Protein AF-A0A382XS34-F1 (afdb_monomer_lite)

Radius of gyration: 24.82 Å; chains: 1; bounding box: 49×57×74 Å

pLDDT: mean 74.11, std 20.52, range [31.42, 97.06]

Secondary structure (DSSP, 8-state):
-TTHHHHHHHHHHHHHHHHHHHHHHHHHHHHHHTTT---HHHHHHHHHHHSTTSPPPPHHHHHHHHHT-HHHHHHHHTT-----HHHHHHHHHHHHHHHHHHHHHHHHHHHHHHHHHHHHHHHHHHHHHHHHHHTSTTT-SHHHHHHHHTT-TTS--SS----TT-S-B-TT-SS-BHHHHHHHHHHHHHIIIII-HHHHHHHHTSSSHHHHHHHHHHHHHHHTTHIIIIIHHHHHHHHHHHHHSTT----GGGHHHHHIIIIIGGG-

Sequence (268 aa):
EFTSDAKERQQQEAAKKAVMEVWPKVETFLKATSAKGVTQENYEEAWEALSPGRGPPSFEEAQKEISKHPEVIEWKSLRKVEVDQNLYIWGIVIMALVTGVYTVVGGLRAVIITDVIQSVLILLGMLIVAWCTFNHDLIASWETMVKYDQNHADVQGLVEGKNLLHLYKPSSDPDFPWTGVLSGLLVLHFYYWGANQFVVQRALAARSLGDARTGIITAGFFKLLIPFVSIGTGIAAYYLFQQLMPGVKLDADTAFPMLMREVVAPLL

InterPro domains:
  IPR001734 Sodium/solute symporter [PF00474] (88-267)
  IPR001734 Sodium/solute symporter [PS50283] (88-268)
  IPR038377 Sodium/glucose symporter superfamily [G3DSA:1.20.1730.10] (72-268)

Foldseek 3Di:
DVVVVVVVVVVVVVLLVVCQVCVVVCVLVCVQCVPPHDDPVSNQVSVCVVDPPDGDDDPVVVVVVVVVCCVVVVVVVVVPPPPPVVVVVVVVVVVCVVVVVQCVVVPPVSVVVVVVVVVVVVVVVLQLLLVLLCCPPLNVHLVSLVCQLVVPPVDPQPDHHPVLVDPADDCPDPPGHPVCVVVVVVVVCCCVCPVPPVNVVVLVPDPDVVRSVVVVVVVVVVVVCCCCRPVSSLSSLVSVVCRSNPPDDDDSVCSVVCSCVPRVVVVD

Structure (mmCIF, N/CA/C/O backbone):
data_AF-A0A382XS34-F1
#
_entry.id   AF-A0A382XS34-F1
#
loop_
_atom_site.group_PDB
_atom_site.id
_atom_site.type_symbol
_atom_site.label_atom_id
_atom_site.label_alt_id
_atom_site.label_comp_id
_atom_site.label_asym_id
_atom_site.label_entity_id
_atom_site.label_seq_id
_atom_site.pdbx_PDB_ins_code
_atom_site.Cartn_x
_atom_site.Cartn_y
_atom_site.Cartn_z
_atom_site.occupancy
_atom_site.B_iso_or_equiv
_atom_site.auth_seq_id
_atom_site.auth_comp_id
_atom_site.auth_asym_id
_atom_site.auth_atom_id
_atom_site.pdbx_PDB_model_num
ATOM 1 N N . GLU A 1 1 ? 14.811 -36.240 -4.007 1.00 38.44 1 GLU A N 1
ATOM 2 C CA . GLU A 1 1 ? 14.006 -35.107 -4.515 1.00 38.44 1 GLU A CA 1
ATOM 3 C C . GLU A 1 1 ? 14.737 -33.763 -4.555 1.00 38.44 1 GLU A C 1
ATOM 5 O O . GLU A 1 1 ? 14.495 -33.019 -5.485 1.00 38.44 1 GLU A O 1
ATOM 10 N N . PHE A 1 2 ? 15.714 -33.473 -3.687 1.00 31.42 2 PHE A N 1
ATOM 11 C CA . PHE A 1 2 ? 16.434 -32.178 -3.678 1.00 31.42 2 PHE A CA 1
ATOM 12 C C . PHE A 1 2 ? 17.349 -31.850 -4.887 1.00 31.42 2 PHE A C 1
ATOM 14 O O . PHE A 1 2 ? 17.864 -30.740 -4.980 1.00 31.42 2 PHE A O 1
ATOM 21 N N . THR A 1 3 ? 17.588 -32.785 -5.812 1.00 31.66 3 THR A N 1
ATOM 22 C CA . THR A 1 3 ? 18.471 -32.582 -6.982 1.00 31.66 3 THR A CA 1
ATOM 23 C C . THR A 1 3 ? 17.723 -32.237 -8.276 1.00 31.66 3 THR A C 1
ATOM 25 O O . THR A 1 3 ? 18.366 -31.798 -9.230 1.00 31.66 3 THR A O 1
ATOM 28 N N . SER A 1 4 ? 16.391 -32.393 -8.306 1.00 38.31 4 SER A N 1
ATOM 29 C CA . SER A 1 4 ? 15.531 -31.978 -9.429 1.00 38.31 4 SER A CA 1
ATOM 30 C C . SER A 1 4 ? 15.470 -30.453 -9.519 1.00 38.31 4 SER A C 1
ATOM 32 O O . SER A 1 4 ? 15.852 -29.884 -10.538 1.00 38.31 4 SER A O 1
ATOM 34 N N . ASP A 1 5 ? 15.172 -29.796 -8.393 1.00 43.94 5 ASP A N 1
ATOM 35 C CA . ASP A 1 5 ? 14.980 -28.342 -8.301 1.00 43.94 5 ASP A CA 1
ATOM 36 C C . ASP A 1 5 ? 16.209 -27.509 -8.678 1.00 43.94 5 ASP A C 1
ATOM 38 O O . ASP A 1 5 ? 16.081 -26.359 -9.085 1.00 43.94 5 ASP A O 1
ATOM 42 N N . ALA A 1 6 ? 17.428 -28.021 -8.492 1.00 39.09 6 ALA A N 1
ATOM 43 C CA . ALA A 1 6 ? 18.643 -27.272 -8.829 1.00 39.09 6 ALA A CA 1
ATOM 44 C C . ALA A 1 6 ? 18.903 -27.263 -10.343 1.00 39.09 6 ALA A C 1
ATOM 46 O O . ALA A 1 6 ? 19.281 -26.235 -10.904 1.00 39.09 6 ALA A O 1
ATOM 47 N N . LYS A 1 7 ? 18.651 -28.396 -11.013 1.00 37.31 7 LYS A N 1
ATOM 48 C CA . LYS A 1 7 ? 18.701 -28.487 -12.477 1.00 37.31 7 LYS A CA 1
ATOM 49 C C . LYS A 1 7 ? 17.563 -27.704 -13.113 1.00 37.31 7 LYS A C 1
ATOM 51 O O . LYS A 1 7 ? 17.808 -26.997 -14.080 1.00 37.31 7 LYS A O 1
ATOM 56 N N . GLU A 1 8 ? 16.366 -27.775 -12.537 1.00 36.97 8 GLU A N 1
ATOM 57 C CA . GLU A 1 8 ? 15.203 -27.010 -12.992 1.00 36.97 8 GLU A CA 1
ATOM 58 C C . GLU A 1 8 ? 15.433 -25.503 -12.865 1.00 36.97 8 GLU A C 1
ATOM 60 O O . GLU A 1 8 ? 15.198 -24.777 -13.823 1.00 36.97 8 GLU A O 1
ATOM 65 N N . ARG A 1 9 ? 16.008 -25.032 -11.750 1.00 42.50 9 ARG A N 1
ATOM 66 C CA . ARG A 1 9 ? 16.391 -23.620 -11.569 1.00 42.50 9 ARG A CA 1
ATOM 67 C C . ARG A 1 9 ? 17.459 -23.162 -12.558 1.00 42.50 9 ARG A C 1
ATOM 69 O O . ARG A 1 9 ? 17.316 -22.101 -13.154 1.00 42.50 9 ARG A O 1
ATOM 76 N N . GLN A 1 10 ? 18.485 -23.976 -12.801 1.00 38.72 10 GLN A N 1
ATOM 77 C CA . GLN A 1 10 ? 19.530 -23.650 -13.777 1.00 38.72 10 GLN A CA 1
ATOM 78 C C . GLN A 1 10 ? 18.987 -23.636 -15.217 1.00 38.72 10 GLN A C 1
ATOM 80 O O . GLN A 1 10 ? 19.407 -22.829 -16.046 1.00 38.72 10 GLN A O 1
ATOM 85 N N . GLN A 1 11 ? 18.019 -24.504 -15.509 1.00 35.06 11 GLN A N 1
ATOM 86 C CA . GLN A 1 11 ? 17.331 -24.576 -16.794 1.00 35.06 11 GLN A CA 1
ATOM 87 C C . GLN A 1 11 ? 16.339 -23.415 -16.966 1.00 35.06 11 GLN A C 1
ATOM 89 O O . GLN A 1 11 ? 16.245 -22.862 -18.058 1.00 35.06 11 GLN A O 1
ATOM 94 N N . GLN A 1 12 ? 15.686 -22.971 -15.888 1.00 36.72 12 GLN A N 1
ATOM 95 C CA . GLN A 1 12 ? 14.842 -21.775 -15.848 1.00 36.72 12 GLN A CA 1
ATOM 96 C C . GLN A 1 12 ? 15.655 -20.484 -15.985 1.00 36.72 12 GLN A C 1
ATOM 98 O O . GLN A 1 12 ? 15.238 -19.594 -16.717 1.00 36.72 12 GLN A O 1
ATOM 103 N N . GLU A 1 13 ? 16.830 -20.371 -15.363 1.00 40.12 13 GLU A N 1
ATOM 104 C CA . GLU A 1 13 ? 17.727 -19.221 -15.544 1.00 40.12 13 GLU A CA 1
ATOM 105 C C . GLU A 1 13 ? 18.312 -19.165 -16.958 1.00 40.12 13 GLU A C 1
ATOM 107 O O . GLU A 1 13 ? 18.360 -18.094 -17.567 1.00 40.12 13 GLU A O 1
ATOM 112 N N . ALA A 1 14 ? 18.702 -20.315 -17.517 1.00 38.19 14 ALA A N 1
ATOM 113 C CA . ALA A 1 14 ? 19.158 -20.410 -18.900 1.00 38.19 14 ALA A CA 1
ATOM 114 C C . ALA A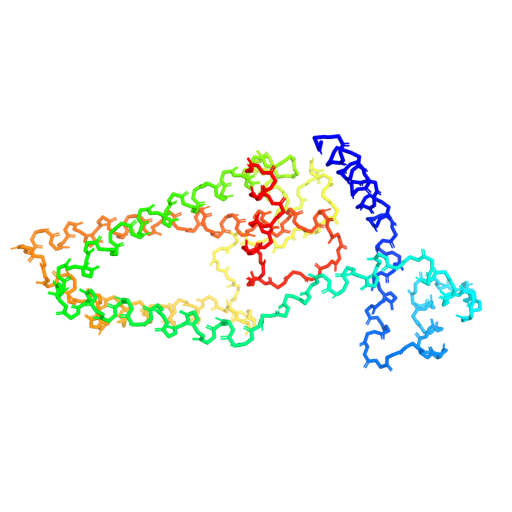 1 14 ? 18.035 -20.061 -19.890 1.00 38.19 14 ALA A C 1
ATOM 116 O O . ALA A 1 14 ? 18.269 -19.306 -20.834 1.00 38.19 14 ALA A O 1
ATOM 117 N N . ALA A 1 15 ? 16.811 -20.536 -19.640 1.00 36.94 15 ALA A N 1
ATOM 118 C CA . ALA A 1 15 ? 15.631 -20.186 -20.423 1.00 36.94 15 ALA A CA 1
ATOM 119 C C . ALA A 1 15 ? 15.285 -18.698 -20.286 1.00 36.94 15 ALA A C 1
ATOM 121 O O . ALA A 1 15 ? 15.056 -18.038 -21.289 1.00 36.94 15 ALA A O 1
ATOM 122 N N . LYS A 1 16 ? 15.334 -18.124 -19.079 1.00 39.03 16 LYS A N 1
ATOM 123 C CA . LYS A 1 16 ? 15.101 -16.692 -18.831 1.00 39.03 16 LYS A CA 1
ATOM 124 C C . LYS A 1 16 ? 16.127 -15.827 -19.562 1.00 39.03 16 LYS A C 1
ATOM 126 O O . LYS A 1 16 ? 15.754 -14.826 -20.164 1.00 39.03 16 LYS A O 1
ATOM 131 N N . LYS A 1 17 ? 17.399 -16.236 -19.580 1.00 42.69 17 LYS A N 1
ATOM 132 C CA . LYS A 1 17 ? 18.478 -15.549 -20.305 1.00 42.69 17 LYS A CA 1
ATOM 133 C C . LYS A 1 17 ? 18.318 -15.651 -21.826 1.00 42.69 17 LYS A C 1
ATOM 135 O O . LYS A 1 17 ? 18.454 -14.640 -22.507 1.00 42.69 17 LYS A O 1
ATOM 140 N N . ALA A 1 18 ? 17.971 -16.831 -22.343 1.00 39.06 18 ALA A N 1
ATOM 141 C CA . ALA A 1 18 ? 17.689 -17.040 -23.764 1.00 39.06 18 ALA A CA 1
ATOM 142 C C . ALA A 1 18 ? 16.445 -16.260 -24.218 1.00 39.06 18 ALA A C 1
ATOM 144 O O . ALA A 1 18 ? 16.462 -15.602 -25.257 1.00 39.06 18 ALA A O 1
ATOM 145 N N . VAL A 1 19 ? 15.392 -16.254 -23.396 1.00 38.41 19 VAL A N 1
ATOM 146 C CA . VAL A 1 19 ? 14.190 -15.451 -23.618 1.00 38.41 19 VAL A CA 1
ATOM 147 C C . VAL A 1 19 ? 14.550 -13.972 -23.605 1.00 38.41 19 VAL A C 1
ATOM 149 O O . VAL A 1 19 ? 14.192 -13.300 -24.553 1.00 38.41 19 VAL A O 1
ATOM 152 N N . MET A 1 20 ? 15.320 -13.455 -22.644 1.00 40.50 20 MET A N 1
ATOM 153 C CA . MET A 1 20 ? 15.733 -12.040 -22.624 1.00 40.50 20 MET A CA 1
ATOM 154 C C . MET A 1 20 ? 16.562 -11.607 -23.844 1.00 40.50 20 MET A C 1
ATOM 156 O O . MET A 1 20 ? 16.469 -10.457 -24.266 1.00 40.50 20 MET A O 1
ATOM 160 N N . GLU A 1 21 ? 17.345 -12.508 -24.437 1.00 46.56 21 GLU A N 1
ATOM 161 C CA . GLU A 1 21 ? 18.129 -12.225 -25.647 1.00 46.56 21 GLU A CA 1
ATOM 162 C C . GLU A 1 21 ? 17.262 -12.203 -26.923 1.00 46.56 21 GLU A C 1
ATOM 164 O O . GLU A 1 21 ? 17.521 -11.452 -27.870 1.00 46.56 21 GLU A O 1
ATOM 169 N N . VAL A 1 22 ? 16.205 -13.016 -26.942 1.00 43.88 22 VAL A N 1
ATOM 170 C CA . VAL A 1 22 ? 15.277 -13.169 -28.071 1.00 43.88 22 VAL A CA 1
ATOM 171 C C . VAL A 1 22 ? 14.073 -12.219 -27.957 1.00 43.88 22 VAL A C 1
ATOM 173 O O . VAL A 1 22 ? 13.519 -11.789 -28.969 1.00 43.88 22 VAL A O 1
ATOM 176 N N . TRP A 1 23 ? 13.701 -11.821 -26.740 1.00 44.06 23 TRP A N 1
ATOM 177 C CA . TRP A 1 23 ? 12.493 -11.064 -26.410 1.00 44.06 23 TRP A CA 1
ATOM 178 C C . TRP A 1 23 ? 12.398 -9.719 -27.138 1.00 44.06 23 TRP A C 1
ATOM 180 O O . TRP A 1 23 ? 11.367 -9.489 -27.761 1.00 44.06 23 TRP A O 1
ATOM 190 N N . PRO A 1 24 ? 13.445 -8.873 -27.223 1.00 48.38 24 PRO A N 1
ATOM 191 C CA . PRO A 1 24 ? 13.366 -7.617 -27.976 1.00 48.38 24 PRO A CA 1
ATOM 192 C C . PRO A 1 24 ? 13.117 -7.821 -29.479 1.00 48.38 24 PRO A C 1
ATOM 194 O O . PRO A 1 24 ? 12.517 -6.971 -30.133 1.00 48.38 24 PRO A O 1
ATOM 197 N N . LYS A 1 25 ? 13.563 -8.957 -30.034 1.00 51.22 25 LYS A N 1
ATOM 198 C CA . LYS A 1 25 ? 13.402 -9.303 -31.456 1.00 51.22 25 LYS A CA 1
ATOM 199 C C . LYS A 1 25 ? 12.006 -9.854 -31.753 1.00 51.22 25 LYS A C 1
ATOM 201 O O . LYS A 1 25 ? 11.485 -9.658 -32.846 1.00 51.22 25 LYS A O 1
ATOM 206 N N . VAL A 1 26 ? 11.402 -10.533 -30.780 1.00 49.44 26 VAL A N 1
ATOM 207 C CA . VAL A 1 26 ? 10.128 -11.248 -30.933 1.00 49.44 26 VAL A CA 1
ATOM 208 C C . VAL A 1 26 ? 8.944 -10.456 -30.369 1.00 49.44 26 VAL A C 1
ATOM 210 O O . VAL A 1 26 ? 7.822 -10.621 -30.832 1.00 49.44 26 VAL A O 1
ATOM 213 N N . GLU A 1 27 ? 9.150 -9.544 -29.421 1.00 47.31 27 GLU A N 1
ATOM 214 C CA . GLU A 1 27 ? 8.068 -8.821 -28.750 1.00 47.31 27 GLU A CA 1
ATOM 215 C C . GLU A 1 27 ? 7.323 -7.859 -29.684 1.00 47.31 27 GLU A C 1
ATOM 217 O O . GLU A 1 27 ? 6.093 -7.844 -29.694 1.00 47.31 27 GLU A O 1
ATOM 222 N N . THR A 1 28 ? 8.034 -7.071 -30.489 1.00 45.44 28 THR A N 1
ATOM 223 C CA . THR A 1 28 ? 7.418 -6.146 -31.456 1.00 45.44 28 THR A CA 1
ATOM 224 C C . THR A 1 28 ? 6.646 -6.914 -32.532 1.00 45.44 28 THR A C 1
ATOM 226 O O . THR A 1 28 ? 5.525 -6.548 -32.882 1.00 45.44 28 THR A O 1
ATOM 229 N N . PHE A 1 29 ? 7.200 -8.051 -32.960 1.00 45.53 29 PHE A N 1
ATOM 230 C CA . PHE A 1 29 ? 6.567 -9.008 -33.861 1.00 45.53 29 PHE A CA 1
ATOM 231 C C . PHE A 1 29 ? 5.295 -9.633 -33.248 1.00 45.53 29 PHE A C 1
ATOM 233 O O . PHE A 1 29 ? 4.239 -9.680 -33.879 1.00 45.53 29 PHE A O 1
ATOM 240 N N . LEU A 1 30 ? 5.334 -10.038 -31.975 1.00 47.25 30 LEU A N 1
ATOM 241 C CA . LEU A 1 30 ? 4.175 -10.559 -31.239 1.00 47.25 30 LEU A CA 1
ATOM 242 C C . LEU A 1 30 ? 3.113 -9.490 -30.942 1.00 47.25 30 LEU A C 1
ATOM 244 O O . LEU A 1 30 ? 1.922 -9.799 -30.934 1.00 47.25 30 LEU A O 1
ATOM 248 N N . LYS A 1 31 ? 3.512 -8.236 -30.697 1.00 44.81 31 LYS A N 1
ATOM 249 C CA . LYS A 1 31 ? 2.594 -7.103 -30.494 1.00 44.81 31 LYS A CA 1
ATOM 250 C C . LYS A 1 31 ? 1.840 -6.774 -31.787 1.00 44.81 31 LYS A C 1
ATOM 252 O O . LYS A 1 31 ? 0.618 -6.634 -31.722 1.00 44.81 31 LYS A O 1
ATOM 257 N N . ALA A 1 32 ? 2.524 -6.757 -32.935 1.00 42.53 32 ALA A N 1
ATOM 258 C CA . ALA A 1 32 ? 1.912 -6.556 -34.254 1.00 42.53 32 ALA A CA 1
ATOM 259 C C . ALA A 1 32 ? 0.948 -7.698 -34.639 1.00 42.53 32 ALA A C 1
ATOM 261 O O . ALA A 1 32 ? -0.155 -7.459 -35.124 1.00 42.53 32 ALA A O 1
ATOM 262 N N . THR A 1 33 ? 1.306 -8.946 -34.327 1.00 44.06 33 THR A N 1
ATOM 263 C CA . THR A 1 33 ? 0.486 -10.138 -34.628 1.00 44.06 33 THR A CA 1
ATOM 264 C C . THR A 1 33 ? -0.673 -10.384 -33.642 1.00 44.06 33 THR A C 1
ATOM 266 O O . THR A 1 33 ? -1.552 -11.207 -33.913 1.00 44.06 33 THR A O 1
ATOM 269 N N . SER A 1 34 ? -0.730 -9.675 -32.504 1.00 42.16 34 SER A N 1
ATOM 270 C CA . SER A 1 34 ? -1.701 -9.944 -31.425 1.00 42.16 34 SER A CA 1
ATOM 271 C C . SER A 1 34 ? -3.148 -9.522 -31.710 1.00 42.16 34 SER A C 1
ATOM 273 O O . SER A 1 34 ? -4.044 -9.960 -30.989 1.00 42.16 34 SER A O 1
ATOM 275 N N . ALA A 1 35 ? -3.399 -8.717 -32.748 1.00 41.12 35 ALA A N 1
ATOM 276 C CA . ALA A 1 35 ? -4.724 -8.146 -32.989 1.00 41.12 35 ALA A CA 1
ATOM 277 C C . ALA A 1 35 ? -5.664 -9.035 -33.831 1.00 41.12 35 ALA A C 1
ATOM 279 O O . ALA A 1 35 ? -6.878 -8.923 -33.668 1.00 41.12 35 ALA A O 1
ATOM 280 N N . LYS A 1 36 ? -5.153 -9.899 -34.729 1.00 35.88 36 LYS A N 1
ATOM 281 C CA . LYS A 1 36 ? -5.993 -10.665 -35.688 1.00 35.88 36 LYS A CA 1
ATOM 282 C C . LYS A 1 36 ? -5.480 -12.064 -36.087 1.00 35.88 36 LYS A C 1
ATOM 284 O O . LYS A 1 36 ? -6.058 -12.684 -36.974 1.00 35.88 36 LYS A O 1
ATOM 289 N N . GLY A 1 37 ? -4.449 -12.590 -35.424 1.00 45.09 37 GLY A N 1
ATOM 290 C CA . GLY A 1 37 ? -3.783 -13.829 -35.846 1.00 45.09 37 GLY A CA 1
ATOM 291 C C . GLY A 1 37 ? -2.718 -13.579 -36.919 1.00 45.09 37 GLY A C 1
ATOM 292 O O . GLY A 1 37 ? -2.659 -12.502 -37.517 1.00 45.09 37 GLY A O 1
ATOM 293 N N . VAL A 1 38 ? -1.829 -14.557 -37.114 1.00 46.91 38 VAL A N 1
ATOM 294 C CA . VAL A 1 38 ? -0.674 -14.413 -38.010 1.00 46.91 38 VAL A CA 1
ATOM 295 C C . VAL A 1 38 ? -1.115 -14.699 -39.450 1.00 46.91 38 VAL A C 1
ATOM 297 O O . VAL A 1 38 ? -1.340 -15.849 -39.818 1.00 46.91 38 VAL A O 1
ATOM 300 N N . THR A 1 39 ? -1.267 -13.647 -40.251 1.00 54.41 39 THR A N 1
ATOM 301 C CA . THR A 1 39 ? -1.446 -13.715 -41.709 1.00 54.41 39 THR A CA 1
ATOM 302 C C . THR A 1 39 ? -0.147 -13.286 -42.393 1.00 54.41 39 THR A C 1
ATOM 304 O O . THR A 1 39 ? 0.654 -12.567 -41.795 1.00 54.41 39 THR A O 1
ATOM 307 N N . GLN A 1 40 ? 0.075 -13.720 -43.636 1.00 53.06 40 GLN A N 1
ATOM 308 C CA . GLN A 1 40 ? 1.289 -13.391 -44.395 1.00 53.06 40 GLN A CA 1
ATOM 309 C C . GLN A 1 40 ? 1.494 -11.870 -44.549 1.00 53.06 40 GLN A C 1
ATOM 311 O O . GLN A 1 40 ? 2.604 -11.376 -44.409 1.00 53.06 40 GLN A O 1
ATOM 316 N N . GLU A 1 41 ? 0.411 -11.121 -44.739 1.00 52.53 41 GLU A N 1
ATOM 317 C CA . GLU A 1 41 ? 0.439 -9.664 -44.916 1.00 52.53 41 GLU A CA 1
ATOM 318 C C . GLU A 1 41 ? 0.867 -8.928 -43.628 1.00 52.53 41 GLU A C 1
ATOM 320 O O . GLU A 1 41 ? 1.776 -8.102 -43.649 1.00 52.53 41 GLU A O 1
ATOM 325 N N . ASN A 1 42 ? 0.315 -9.323 -42.471 1.00 52.28 42 ASN A N 1
ATOM 326 C CA . ASN A 1 42 ? 0.708 -8.775 -41.163 1.00 52.28 42 ASN A CA 1
ATOM 327 C C . ASN A 1 42 ? 2.160 -9.136 -40.786 1.00 52.28 42 ASN A C 1
ATOM 329 O O . ASN A 1 42 ? 2.794 -8.444 -39.990 1.00 52.28 42 ASN A O 1
ATOM 333 N N . TYR A 1 43 ? 2.664 -10.260 -41.302 1.00 51.38 43 TYR A N 1
ATOM 334 C CA . TYR A 1 43 ? 4.030 -10.730 -41.085 1.00 51.38 43 TYR A CA 1
ATOM 335 C C . TYR A 1 43 ? 5.053 -9.875 -41.843 1.00 51.38 43 TYR A C 1
ATOM 337 O O . TYR A 1 43 ? 6.066 -9.476 -41.267 1.00 51.38 43 TYR A O 1
ATOM 345 N N . GLU A 1 44 ? 4.768 -9.568 -43.108 1.00 56.72 44 GLU A N 1
ATOM 346 C CA . GLU A 1 44 ? 5.637 -8.765 -43.971 1.00 56.72 44 GLU A CA 1
ATOM 347 C C . GLU A 1 44 ? 5.726 -7.308 -43.478 1.00 56.72 44 GLU A C 1
ATOM 349 O O . GLU A 1 44 ? 6.830 -6.780 -43.338 1.00 56.72 44 GLU A O 1
ATOM 354 N N . GLU A 1 45 ? 4.597 -6.703 -43.087 1.00 53.44 45 GLU A N 1
ATOM 355 C CA . GLU A 1 45 ? 4.545 -5.340 -42.531 1.00 53.44 45 GLU A CA 1
ATOM 356 C C . GLU A 1 45 ? 5.332 -5.219 -41.210 1.00 53.44 45 GLU A C 1
ATOM 358 O O . GLU A 1 45 ? 6.120 -4.290 -41.009 1.00 53.44 45 GLU A O 1
ATOM 363 N N . ALA A 1 46 ? 5.174 -6.197 -40.312 1.00 50.75 46 ALA A N 1
ATOM 364 C CA . ALA A 1 46 ? 5.907 -6.232 -39.049 1.00 50.75 46 ALA A CA 1
ATOM 365 C C . ALA A 1 46 ? 7.418 -6.434 -39.255 1.00 50.75 46 ALA A C 1
ATOM 367 O O . ALA A 1 46 ? 8.221 -5.889 -38.495 1.00 50.75 46 ALA A O 1
ATOM 368 N N . TRP A 1 47 ? 7.816 -7.207 -40.270 1.00 53.81 47 TRP A N 1
ATOM 369 C CA . TRP A 1 47 ? 9.222 -7.438 -40.597 1.00 53.81 47 TRP A CA 1
ATOM 370 C C . TRP A 1 47 ? 9.892 -6.194 -41.183 1.00 53.81 47 TRP A C 1
ATOM 372 O O . TRP A 1 47 ? 11.007 -5.850 -40.787 1.00 53.81 47 TRP A O 1
ATOM 382 N N . GLU A 1 48 ? 9.212 -5.488 -42.084 1.00 55.38 48 GLU A N 1
ATOM 383 C CA . GLU A 1 48 ? 9.726 -4.257 -42.685 1.00 55.38 48 GLU A CA 1
ATOM 384 C C . GLU A 1 48 ? 9.942 -3.156 -41.635 1.00 55.38 48 GLU A C 1
ATOM 386 O O . GLU A 1 48 ? 10.974 -2.481 -41.650 1.00 55.38 48 GLU A O 1
ATOM 391 N N . ALA A 1 49 ? 9.046 -3.054 -40.648 1.00 49.41 49 ALA A N 1
ATOM 392 C CA . ALA A 1 49 ? 9.216 -2.163 -39.500 1.00 49.41 49 ALA A CA 1
ATOM 393 C C . ALA A 1 49 ? 10.437 -2.520 -38.622 1.00 49.41 49 ALA A C 1
ATOM 395 O O . ALA A 1 49 ? 11.016 -1.644 -37.979 1.00 49.41 49 ALA A O 1
ATOM 396 N N . LEU A 1 50 ? 10.835 -3.796 -38.586 1.00 46.41 50 LEU A N 1
ATOM 397 C CA . LEU A 1 50 ? 11.944 -4.306 -37.771 1.00 46.41 50 LEU A CA 1
ATOM 398 C C . LEU A 1 50 ? 13.295 -4.298 -38.491 1.00 46.41 50 LEU A C 1
ATOM 400 O O . LEU A 1 50 ? 14.343 -4.260 -37.844 1.00 46.41 50 LEU A O 1
ATOM 404 N N . SER A 1 51 ? 13.308 -4.408 -39.816 1.00 47.75 51 SER A N 1
ATOM 405 C CA . SER A 1 51 ? 14.527 -4.525 -40.620 1.00 47.75 51 SER A CA 1
ATOM 406 C C . SER A 1 51 ? 14.344 -3.865 -41.989 1.00 47.75 51 SER A C 1
ATOM 408 O O . SER A 1 51 ? 14.247 -4.559 -43.007 1.00 47.75 51 SER A O 1
ATOM 410 N N . PRO A 1 52 ? 14.325 -2.520 -42.038 1.00 50.09 52 PRO A N 1
ATOM 411 C CA . PRO A 1 52 ? 14.108 -1.791 -43.278 1.00 50.09 52 PRO A CA 1
ATOM 412 C C . PRO A 1 52 ? 15.181 -2.148 -44.317 1.00 50.09 52 PRO A C 1
ATOM 414 O O . PRO A 1 52 ? 16.382 -2.080 -44.051 1.00 50.09 52 PRO A O 1
ATOM 417 N N . GLY A 1 53 ? 14.740 -2.557 -45.510 1.00 51.84 53 GLY A N 1
ATOM 418 C CA . GLY A 1 53 ? 15.613 -2.918 -46.633 1.00 51.84 53 GLY A CA 1
ATOM 419 C C . GLY A 1 53 ? 16.132 -4.363 -46.647 1.00 51.84 53 GLY A C 1
ATOM 420 O O . GLY A 1 53 ? 16.902 -4.711 -47.544 1.00 51.84 53 GLY A O 1
ATOM 421 N N . ARG A 1 54 ? 15.717 -5.225 -45.706 1.00 49.44 54 ARG A N 1
ATOM 422 C CA . ARG A 1 54 ? 16.023 -6.666 -45.717 1.00 49.44 54 ARG A CA 1
ATOM 423 C C . ARG A 1 54 ? 14.735 -7.458 -45.930 1.00 49.44 54 ARG A C 1
ATOM 425 O O . ARG A 1 54 ? 13.853 -7.417 -45.081 1.00 49.44 54 ARG A O 1
ATOM 432 N N . GLY A 1 55 ? 14.636 -8.183 -47.047 1.00 49.31 55 GLY A N 1
ATOM 433 C CA . GLY A 1 55 ? 13.447 -8.983 -47.358 1.00 49.31 55 GLY A CA 1
ATOM 434 C C . GLY A 1 55 ? 13.126 -10.001 -46.249 1.00 49.31 55 GLY A C 1
ATOM 435 O O . GLY A 1 55 ? 14.067 -10.565 -45.675 1.00 49.31 55 GLY A O 1
ATOM 436 N N . PRO A 1 56 ? 11.840 -10.214 -45.918 1.00 53.06 56 PRO A N 1
ATOM 437 C CA . PRO A 1 56 ? 11.442 -11.173 -44.896 1.00 53.06 56 PRO A CA 1
ATOM 438 C C . PRO A 1 56 ? 11.828 -12.608 -45.288 1.00 53.06 56 PRO A C 1
ATOM 440 O O . PRO A 1 56 ? 11.769 -12.953 -46.472 1.00 53.06 56 PRO A O 1
ATOM 443 N N . PRO A 1 57 ? 12.224 -13.465 -44.325 1.00 57.66 57 PRO A N 1
ATOM 444 C CA . PRO A 1 57 ? 12.268 -14.903 -44.555 1.00 57.66 57 PRO A CA 1
ATOM 445 C C . PRO A 1 57 ? 10.862 -15.429 -44.871 1.00 57.66 57 PRO A C 1
ATOM 447 O O . PRO A 1 57 ? 9.863 -14.740 -44.664 1.00 57.66 57 PRO A O 1
ATOM 450 N N . SER A 1 58 ? 10.762 -16.644 -45.411 1.00 56.41 58 SER A N 1
ATOM 451 C CA . SER A 1 58 ? 9.452 -17.170 -45.799 1.00 56.41 58 SER A CA 1
ATOM 452 C C . SER A 1 58 ? 8.540 -17.337 -44.576 1.00 56.41 58 SER A C 1
ATOM 454 O O . SER A 1 58 ? 8.979 -17.748 -43.498 1.00 56.41 58 SER A O 1
ATOM 456 N N . PHE A 1 59 ? 7.251 -17.031 -44.746 1.00 49.25 59 PHE A N 1
ATOM 457 C CA . PHE A 1 59 ? 6.243 -17.132 -43.684 1.00 49.25 59 PHE A CA 1
ATOM 458 C C . PHE A 1 59 ? 6.241 -18.512 -43.000 1.00 49.25 59 PHE A C 1
ATOM 460 O O . PHE A 1 59 ? 6.112 -18.630 -41.781 1.00 49.25 59 PHE A O 1
ATOM 467 N N . GLU A 1 60 ? 6.457 -19.559 -43.793 1.00 52.69 60 GLU A N 1
ATOM 468 C CA . GLU A 1 60 ? 6.486 -20.951 -43.355 1.00 52.69 60 GLU A CA 1
ATOM 469 C C . GLU A 1 60 ? 7.721 -21.271 -42.488 1.00 52.69 60 GLU A C 1
ATOM 471 O O . GLU A 1 60 ? 7.617 -21.976 -41.481 1.00 52.69 60 GLU A O 1
ATOM 476 N N . GLU A 1 61 ? 8.886 -20.697 -42.807 1.00 56.16 61 GLU A N 1
ATOM 477 C CA . GLU A 1 61 ? 10.101 -20.811 -41.988 1.00 56.16 61 GLU A CA 1
ATOM 478 C C . GLU A 1 61 ? 9.969 -20.052 -40.669 1.00 56.16 61 GLU A C 1
ATOM 480 O O . GLU A 1 61 ? 10.365 -20.569 -39.624 1.00 56.16 61 GLU A O 1
ATOM 485 N N . ALA A 1 62 ? 9.364 -18.863 -40.690 1.00 53.66 62 ALA A N 1
ATOM 486 C CA . ALA A 1 62 ? 9.109 -18.091 -39.480 1.00 53.66 62 ALA A CA 1
ATOM 487 C C . ALA A 1 62 ? 8.142 -18.818 -38.536 1.00 53.66 62 ALA A C 1
ATOM 489 O O . ALA A 1 62 ? 8.391 -18.900 -37.332 1.00 53.66 62 ALA A O 1
ATOM 490 N N . GLN A 1 63 ? 7.076 -19.416 -39.074 1.00 51.97 63 GLN A N 1
ATOM 491 C CA . GLN A 1 63 ? 6.133 -20.212 -38.290 1.00 51.97 63 GLN A CA 1
ATOM 492 C C . GLN A 1 63 ? 6.796 -21.468 -37.707 1.00 51.97 63 GLN A C 1
ATOM 494 O O . GLN A 1 63 ? 6.562 -21.819 -36.547 1.00 51.97 63 GLN A O 1
ATOM 499 N N . LYS A 1 64 ? 7.679 -22.112 -38.477 1.00 58.12 64 LYS A N 1
ATOM 500 C CA . LYS A 1 64 ? 8.481 -23.248 -38.018 1.00 58.12 64 LYS A CA 1
ATOM 501 C C . LYS A 1 64 ? 9.445 -22.850 -36.901 1.00 58.12 64 LYS A C 1
ATOM 503 O O . LYS A 1 64 ? 9.568 -23.595 -35.935 1.00 58.12 64 LYS A O 1
ATOM 508 N N . GLU A 1 65 ? 10.081 -21.688 -36.978 1.00 54.06 65 GLU A N 1
ATOM 509 C CA . GLU A 1 65 ? 10.987 -21.209 -35.928 1.00 54.06 65 GLU A CA 1
ATOM 510 C C . GLU A 1 65 ? 10.237 -20.854 -34.637 1.00 54.06 65 GLU A C 1
ATOM 512 O O . GLU A 1 65 ? 10.650 -21.259 -33.556 1.00 54.06 65 GLU A O 1
ATOM 517 N N . ILE A 1 66 ? 9.069 -20.212 -34.740 1.00 50.72 66 ILE A N 1
ATOM 518 C CA . ILE A 1 66 ? 8.192 -19.934 -33.588 1.00 50.72 66 ILE A CA 1
ATOM 519 C C . ILE A 1 66 ? 7.730 -21.240 -32.928 1.00 50.72 66 ILE A C 1
ATOM 521 O O . ILE A 1 66 ? 7.691 -21.334 -31.704 1.00 50.72 66 ILE A O 1
ATOM 525 N N . SER A 1 67 ? 7.431 -22.275 -33.720 1.00 54.41 67 SER A N 1
ATOM 526 C CA . SER A 1 67 ? 7.035 -23.589 -33.194 1.00 54.41 67 SER A CA 1
ATOM 527 C C . SER A 1 67 ? 8.155 -24.335 -32.456 1.00 54.41 67 SER A C 1
ATOM 529 O O . SER A 1 67 ? 7.861 -25.217 -31.653 1.00 54.41 67 SER A O 1
ATOM 531 N N . LYS A 1 68 ? 9.428 -23.977 -32.688 1.00 58.38 68 LYS A N 1
ATOM 532 C CA . LYS A 1 68 ? 10.577 -24.515 -31.939 1.00 58.38 68 LYS A CA 1
ATOM 533 C C . LYS A 1 68 ? 10.748 -23.878 -30.560 1.00 58.38 68 LYS A C 1
ATOM 535 O O . LYS A 1 68 ? 11.484 -24.436 -29.754 1.00 58.38 68 LYS A O 1
ATOM 540 N N . HIS A 1 69 ? 10.071 -22.757 -30.306 1.00 51.75 69 HIS A N 1
ATOM 541 C CA . HIS A 1 69 ? 10.118 -22.005 -29.052 1.00 51.75 69 HIS A CA 1
ATOM 542 C C . HIS A 1 69 ? 8.743 -21.982 -28.353 1.00 51.75 69 HIS A C 1
ATOM 544 O O . HIS A 1 69 ? 8.149 -20.909 -28.173 1.00 51.75 69 HIS A O 1
ATOM 550 N N . PRO A 1 70 ? 8.188 -23.154 -27.975 1.00 50.69 70 PRO A N 1
ATOM 551 C CA . PRO A 1 70 ? 6.887 -23.248 -27.312 1.00 50.69 70 PRO A CA 1
ATOM 552 C C . PRO A 1 70 ? 6.836 -22.474 -25.987 1.00 50.69 70 PRO A C 1
ATOM 554 O O . PRO A 1 70 ? 5.766 -21.997 -25.612 1.00 50.69 70 PRO A O 1
ATOM 557 N N . GLU A 1 71 ? 7.975 -22.251 -25.328 1.00 45.31 71 GLU A N 1
ATOM 558 C CA . GLU A 1 71 ? 8.112 -21.468 -24.099 1.00 45.31 71 GLU A CA 1
ATOM 559 C C . GLU A 1 71 ? 7.629 -20.017 -24.246 1.00 45.31 71 GLU A C 1
ATOM 561 O O . GLU A 1 71 ? 7.116 -19.437 -23.293 1.00 45.31 71 GLU A O 1
ATOM 566 N N . VAL A 1 72 ? 7.717 -19.426 -25.442 1.00 48.34 72 VAL A N 1
ATOM 567 C CA . VAL A 1 72 ? 7.236 -18.059 -25.713 1.00 48.34 72 VAL A CA 1
ATOM 568 C C . VAL A 1 72 ? 5.704 -18.020 -25.783 1.00 48.34 72 VAL A C 1
ATOM 570 O O . VAL A 1 72 ? 5.071 -17.036 -25.383 1.00 48.34 72 VAL A O 1
ATOM 573 N N . ILE A 1 73 ? 5.094 -19.109 -26.257 1.00 48.22 73 ILE A N 1
ATOM 574 C CA . ILE A 1 73 ? 3.640 -19.298 -26.309 1.00 48.22 73 ILE A CA 1
ATOM 575 C C . ILE A 1 73 ? 3.116 -19.633 -24.905 1.00 48.22 73 ILE A C 1
ATOM 577 O O . ILE A 1 73 ? 2.134 -19.031 -24.462 1.00 48.22 73 ILE A O 1
ATOM 581 N N . GLU A 1 74 ? 3.808 -20.510 -24.174 1.00 39.34 74 GLU A N 1
ATOM 582 C CA . GLU A 1 74 ? 3.505 -20.842 -22.777 1.00 39.34 74 GLU A CA 1
ATOM 583 C C . GLU A 1 74 ? 3.672 -19.645 -21.835 1.00 39.34 74 GLU A C 1
ATOM 585 O O . GLU A 1 74 ? 2.879 -19.455 -20.920 1.00 39.34 74 GLU A O 1
ATOM 590 N N . TRP A 1 75 ? 4.621 -18.741 -22.075 1.00 36.81 75 TRP A N 1
ATOM 591 C CA . TRP A 1 75 ? 4.745 -17.521 -21.269 1.00 36.81 75 TRP A CA 1
ATOM 592 C C . TRP A 1 75 ? 3.487 -16.635 -21.343 1.00 36.81 75 TRP A C 1
ATOM 594 O O . TRP A 1 75 ? 3.120 -15.931 -20.397 1.00 36.81 75 TRP A O 1
ATOM 604 N N . LYS A 1 76 ? 2.766 -16.688 -22.470 1.00 40.47 76 LYS A N 1
ATOM 605 C CA . LYS A 1 76 ? 1.475 -16.013 -22.648 1.00 40.47 76 LYS A CA 1
ATOM 606 C C . LYS A 1 76 ? 0.338 -16.739 -21.916 1.00 40.47 76 LYS A C 1
ATOM 608 O O . LYS A 1 76 ? -0.578 -16.060 -21.452 1.00 40.47 76 LYS A O 1
ATOM 613 N N . SER A 1 77 ? 0.394 -18.067 -21.778 1.00 35.97 77 SER A N 1
ATOM 614 C CA . SER A 1 77 ? -0.580 -18.840 -20.990 1.00 35.97 77 SER A CA 1
ATOM 615 C C . SER A 1 77 ? -0.316 -18.755 -19.483 1.00 35.97 77 SER A C 1
ATOM 617 O O . SER A 1 77 ? -1.270 -18.621 -18.726 1.00 35.97 77 SER A O 1
ATOM 619 N N . LEU A 1 78 ? 0.945 -18.678 -19.042 1.00 38.66 78 LEU A N 1
ATOM 620 C CA . LEU A 1 78 ? 1.335 -18.445 -17.641 1.00 38.66 78 LEU A CA 1
ATOM 621 C C . LEU A 1 78 ? 0.863 -17.085 -17.093 1.00 38.66 78 LEU A C 1
ATOM 623 O O . LEU A 1 78 ? 0.797 -16.899 -15.878 1.00 38.66 78 LEU A O 1
ATOM 627 N N . ARG A 1 79 ? 0.526 -16.132 -17.974 1.00 45.50 79 ARG A N 1
ATOM 628 C CA . ARG A 1 79 ? -0.080 -14.839 -17.610 1.00 45.50 79 ARG A CA 1
ATOM 629 C C . ARG A 1 79 ? -1.581 -14.905 -17.350 1.00 45.50 79 ARG A C 1
ATOM 631 O O . ARG A 1 79 ? -2.114 -14.003 -16.707 1.00 45.50 79 ARG A O 1
ATOM 638 N N . LYS A 1 80 ? -2.275 -15.935 -17.831 1.00 42.06 80 LYS A N 1
ATOM 639 C CA . LYS A 1 80 ? -3.675 -16.160 -17.484 1.00 42.06 80 LYS A CA 1
ATOM 640 C C . LYS A 1 80 ? -3.717 -17.050 -16.254 1.00 42.06 80 LYS A C 1
ATOM 642 O O . LYS A 1 80 ? -3.849 -18.263 -16.352 1.00 42.06 80 LYS A O 1
ATOM 647 N N . VAL A 1 81 ? -3.623 -16.431 -15.081 1.00 49.62 81 VAL A N 1
ATOM 648 C CA . VAL A 1 81 ? -4.150 -17.065 -13.872 1.00 49.62 81 VAL A CA 1
ATOM 649 C C . VAL A 1 81 ? -5.666 -17.101 -14.056 1.00 49.62 81 VAL A C 1
ATOM 651 O O . VAL A 1 81 ? -6.362 -16.133 -13.754 1.00 49.62 81 VAL A O 1
ATOM 654 N N . GLU A 1 82 ? -6.176 -18.171 -14.665 1.00 52.34 82 GLU A N 1
ATOM 655 C CA . GLU A 1 82 ? -7.613 -18.414 -14.733 1.00 52.34 82 GLU A CA 1
ATOM 656 C C . GLU A 1 82 ? -8.074 -18.724 -13.312 1.00 52.34 82 GLU A C 1
ATOM 658 O O . GLU A 1 82 ? -7.883 -19.819 -12.786 1.00 52.34 82 GLU A O 1
ATOM 663 N N . VAL A 1 83 ? -8.599 -17.699 -12.641 1.00 62.44 83 VAL A N 1
ATOM 664 C CA . VAL A 1 83 ? -9.209 -17.858 -11.327 1.00 62.44 83 VAL A CA 1
ATOM 665 C C . VAL A 1 83 ? -10.448 -18.719 -11.521 1.00 62.44 83 VAL A C 1
ATOM 667 O O . VAL A 1 83 ? -11.394 -18.299 -12.189 1.00 62.44 83 VAL A O 1
ATOM 670 N N . ASP A 1 84 ? -10.445 -19.915 -10.936 1.00 77.88 84 ASP A N 1
ATOM 671 C CA . ASP A 1 84 ? -11.637 -20.751 -10.875 1.00 77.88 84 ASP A CA 1
ATOM 672 C C . ASP A 1 84 ? -12.742 -19.954 -10.169 1.00 77.88 84 ASP A C 1
ATOM 674 O O . ASP A 1 84 ? -12.683 -19.669 -8.967 1.00 77.88 84 ASP A O 1
ATOM 678 N N . GLN A 1 85 ? -13.739 -19.543 -10.953 1.00 81.31 85 GLN A N 1
ATOM 679 C CA . GLN A 1 85 ? -14.821 -18.683 -10.490 1.00 81.31 85 GLN A CA 1
ATOM 680 C C . GLN A 1 85 ? -15.611 -19.339 -9.356 1.00 81.31 85 GLN A C 1
ATOM 682 O O . GLN A 1 85 ? -16.062 -18.642 -8.448 1.00 81.31 85 GLN A O 1
ATOM 687 N N . ASN A 1 86 ? -15.736 -20.669 -9.360 1.00 88.88 86 ASN A N 1
ATOM 688 C CA . ASN A 1 86 ? -16.441 -21.391 -8.310 1.00 88.88 86 ASN A CA 1
ATOM 689 C C . ASN A 1 86 ? -15.640 -21.348 -7.009 1.00 88.88 86 ASN A C 1
ATOM 691 O O . ASN A 1 86 ? -16.203 -21.011 -5.967 1.00 88.88 86 ASN A O 1
ATOM 695 N N . LEU A 1 87 ? -14.331 -21.623 -7.057 1.00 87.38 87 LEU A N 1
ATOM 696 C CA . LEU A 1 87 ? -13.463 -21.516 -5.876 1.00 87.38 87 LEU A CA 1
ATOM 697 C C . LEU A 1 87 ? -13.447 -20.089 -5.314 1.00 87.38 87 LEU A C 1
ATOM 699 O O . LEU A 1 87 ? -13.519 -19.907 -4.098 1.00 87.38 87 LEU A O 1
ATOM 703 N N . TYR A 1 88 ? -13.417 -19.078 -6.183 1.00 85.44 88 TYR A N 1
ATOM 704 C CA . TYR A 1 88 ? -13.455 -17.673 -5.781 1.00 85.44 88 TYR A CA 1
ATOM 705 C C . TYR A 1 88 ? -14.761 -17.302 -5.064 1.00 85.44 88 TYR A C 1
ATOM 707 O O . TYR A 1 88 ? -14.729 -16.715 -3.979 1.00 85.44 88 TYR A O 1
ATOM 715 N N . ILE A 1 89 ? -15.911 -17.693 -5.623 1.00 93.31 89 ILE A N 1
ATOM 716 C CA . ILE A 1 89 ? -17.228 -17.449 -5.016 1.00 93.31 89 ILE A CA 1
ATOM 717 C C . ILE A 1 89 ? -17.331 -18.150 -3.659 1.00 93.31 89 ILE A C 1
ATOM 719 O O . ILE A 1 89 ? -17.729 -17.522 -2.676 1.00 93.31 89 ILE A O 1
ATOM 723 N N . TRP A 1 90 ? -16.932 -19.423 -3.571 1.00 94.06 90 TRP A N 1
ATOM 724 C CA . TRP A 1 90 ? -16.934 -20.156 -2.303 1.00 94.06 90 TRP A CA 1
ATOM 725 C C . TRP A 1 90 ? -16.014 -19.512 -1.266 1.00 94.06 90 TRP A C 1
ATOM 727 O O . TRP A 1 90 ? -16.403 -19.397 -0.104 1.00 94.06 90 TRP A O 1
ATOM 737 N N . GLY A 1 91 ? -14.845 -19.019 -1.681 1.00 91.94 91 GLY A N 1
ATOM 738 C CA . GLY A 1 91 ? -13.940 -18.257 -0.823 1.00 91.94 91 GLY A CA 1
ATOM 739 C C . GLY A 1 91 ? -14.606 -17.015 -0.226 1.00 91.94 91 GLY A C 1
ATOM 740 O O . GLY A 1 91 ? -14.550 -16.817 0.988 1.00 91.94 91 GLY A O 1
ATOM 741 N N . ILE A 1 92 ? -15.305 -16.219 -1.044 1.00 93.75 92 ILE A N 1
ATOM 742 C CA . ILE A 1 92 ? -16.049 -15.037 -0.574 1.00 93.75 92 ILE A CA 1
ATOM 743 C C . ILE A 1 92 ? -17.143 -15.434 0.418 1.00 93.75 92 ILE A C 1
ATOM 745 O O . ILE A 1 92 ? -17.269 -14.806 1.468 1.00 93.75 92 ILE A O 1
ATOM 749 N N . VAL A 1 93 ? -17.926 -16.472 0.112 1.00 96.56 93 VAL A N 1
ATOM 750 C CA . VAL A 1 93 ? -19.030 -16.923 0.976 1.00 96.56 93 VAL A CA 1
ATOM 751 C C . VAL A 1 93 ? -18.510 -17.403 2.330 1.00 96.56 93 VAL A C 1
ATOM 753 O O . VAL A 1 93 ? -19.058 -17.024 3.364 1.00 96.56 93 VAL A O 1
ATOM 756 N N . ILE A 1 94 ? -17.432 -18.192 2.344 1.00 95.69 94 ILE A N 1
ATOM 757 C CA . ILE A 1 94 ? -16.811 -18.682 3.580 1.00 95.69 94 ILE A CA 1
ATOM 758 C C . ILE A 1 94 ? -16.272 -17.510 4.403 1.00 95.69 94 ILE A C 1
ATOM 760 O O . ILE A 1 94 ? -16.565 -17.422 5.595 1.00 95.69 94 ILE A O 1
ATOM 764 N N . MET A 1 95 ? -15.544 -16.581 3.777 1.00 93.56 95 MET A N 1
ATOM 765 C CA . MET A 1 95 ? -15.031 -15.385 4.449 1.00 93.56 95 MET A CA 1
ATOM 766 C C . MET A 1 95 ? -16.166 -14.542 5.036 1.00 93.56 95 MET A C 1
ATOM 768 O O . MET A 1 95 ? -16.111 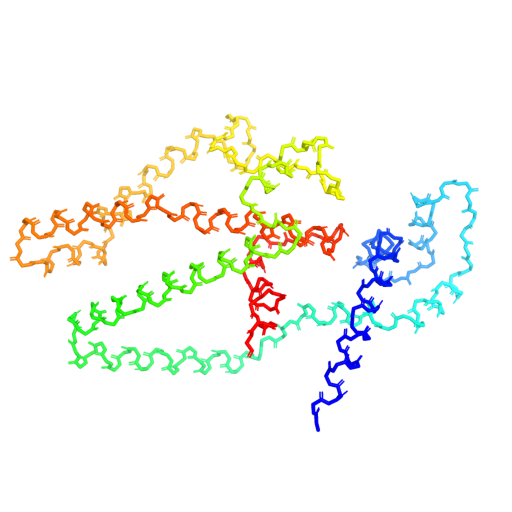-14.175 6.206 1.00 93.56 95 MET A O 1
ATOM 772 N N . ALA A 1 96 ? -17.231 -14.295 4.269 1.00 94.62 96 ALA A N 1
ATOM 773 C CA . ALA A 1 96 ? -18.390 -13.534 4.726 1.00 94.62 96 ALA A CA 1
ATOM 774 C C . ALA A 1 96 ? -19.108 -14.214 5.902 1.00 94.62 96 ALA A C 1
ATOM 776 O O . ALA A 1 96 ? -19.499 -13.533 6.849 1.00 94.62 96 ALA A O 1
ATOM 777 N N . LEU A 1 97 ? -19.249 -15.543 5.876 1.00 96.19 97 LEU A N 1
ATOM 778 C CA . LEU A 1 97 ? -19.842 -16.306 6.976 1.00 96.19 97 LEU A CA 1
ATOM 779 C C . LEU A 1 97 ? -18.982 -16.238 8.236 1.00 96.19 97 LEU A C 1
ATOM 781 O O . LEU A 1 97 ? -19.496 -15.895 9.298 1.00 96.19 97 LEU A O 1
ATOM 785 N N . VAL A 1 98 ? -17.682 -16.520 8.132 1.00 93.06 98 VAL A N 1
ATOM 786 C CA . VAL A 1 98 ? -16.764 -16.476 9.279 1.00 93.06 98 VAL A CA 1
ATOM 787 C C . VAL A 1 98 ? -16.724 -15.066 9.870 1.00 93.06 98 VAL A C 1
ATOM 789 O O . VAL A 1 98 ? -16.910 -14.905 11.079 1.00 93.06 98 VAL A O 1
ATOM 792 N N . THR A 1 99 ? -16.577 -14.045 9.019 1.00 90.88 99 THR A N 1
ATOM 793 C CA . THR A 1 99 ? -16.599 -12.637 9.425 1.00 90.88 99 THR A CA 1
ATOM 794 C C . THR A 1 99 ? -17.917 -12.226 10.051 1.00 90.88 99 THR A C 1
ATOM 796 O O . THR A 1 99 ? -17.920 -11.590 11.107 1.00 90.88 99 THR A O 1
ATOM 799 N N . GLY A 1 100 ? -19.040 -12.637 9.469 1.00 92.81 100 GLY A N 1
ATOM 800 C CA . GLY A 1 100 ? -20.367 -12.387 10.018 1.00 92.81 100 GLY A CA 1
ATOM 801 C C . GLY A 1 100 ? -20.543 -13.008 11.402 1.00 92.81 100 GLY A C 1
ATOM 802 O O . GLY A 1 100 ? -20.965 -12.319 12.327 1.00 92.81 100 GLY A O 1
ATOM 803 N N . VAL A 1 101 ? -20.157 -14.275 11.578 1.00 94.06 101 VAL A N 1
ATOM 804 C CA . VAL A 1 101 ? -20.306 -14.998 12.849 1.00 94.06 101 VAL A CA 1
ATOM 805 C C . VAL A 1 101 ? -19.517 -14.321 13.966 1.00 94.06 101 VAL A C 1
ATOM 807 O O . VAL A 1 101 ? -20.104 -13.991 14.998 1.00 94.06 101 VAL A O 1
ATOM 810 N N . TYR A 1 102 ? -18.217 -14.053 13.783 1.00 89.44 102 TYR A N 1
ATOM 811 C CA . TYR A 1 102 ? -17.443 -13.422 14.861 1.00 89.44 102 TYR A CA 1
ATOM 812 C C . TYR A 1 102 ? -17.873 -11.972 15.113 1.00 89.44 102 TYR A C 1
ATOM 814 O O . TYR A 1 102 ? -17.774 -11.495 16.245 1.00 89.44 102 TYR A O 1
ATOM 822 N N . THR A 1 103 ? -18.382 -11.273 14.093 1.00 91.44 103 THR A N 1
ATOM 823 C CA . THR A 1 103 ? -18.884 -9.899 14.235 1.00 91.44 103 THR A CA 1
ATOM 824 C C . THR A 1 103 ? -20.189 -9.861 15.025 1.00 91.44 103 THR A C 1
ATOM 826 O O . THR A 1 103 ? -20.327 -9.038 15.927 1.00 91.44 103 THR A O 1
ATOM 829 N N . VAL A 1 104 ? -21.130 -10.769 14.744 1.00 93.56 104 VAL A N 1
ATOM 830 C CA . VAL A 1 104 ? -22.408 -10.863 15.468 1.00 93.56 104 VAL A CA 1
ATOM 831 C C . VAL A 1 104 ? -22.186 -11.298 16.916 1.00 93.56 104 VAL A C 1
ATOM 833 O O . VAL A 1 104 ? -22.774 -10.715 17.822 1.00 93.56 104 VAL A O 1
ATOM 836 N N . VAL A 1 105 ? -21.318 -12.287 17.149 1.00 92.12 105 VAL A N 1
ATOM 837 C CA . VAL A 1 105 ? -21.054 -12.814 18.499 1.00 92.12 105 VAL A CA 1
ATOM 838 C C . VAL A 1 105 ? -20.242 -11.829 19.343 1.00 92.12 105 VAL A C 1
ATOM 840 O O . VAL A 1 105 ? -20.528 -11.639 20.523 1.00 92.12 105 VAL A O 1
ATOM 843 N N . GLY A 1 106 ? -19.212 -11.212 18.765 1.00 88.12 106 GLY A N 1
ATOM 844 C CA . GLY A 1 106 ? -18.256 -10.391 19.508 1.00 88.12 106 GLY A CA 1
ATOM 845 C C . GLY A 1 106 ? -18.531 -8.883 19.489 1.00 88.12 106 GLY A C 1
ATOM 846 O O . GLY A 1 106 ? -17.935 -8.138 20.274 1.00 88.12 106 GLY A O 1
ATOM 847 N N . GLY A 1 107 ? -19.412 -8.419 18.602 1.00 88.56 107 GLY A N 1
ATOM 848 C CA . GLY A 1 107 ? -19.739 -7.008 18.419 1.00 88.56 107 GLY A CA 1
ATOM 849 C C . GLY A 1 107 ? -18.544 -6.149 17.986 1.00 88.56 107 GLY A C 1
ATOM 850 O O . GLY A 1 107 ? -17.505 -6.640 17.539 1.00 88.56 107 GLY A O 1
ATOM 851 N N . LEU A 1 108 ? -18.672 -4.830 18.170 1.00 87.12 108 LEU A N 1
ATOM 852 C CA . LEU A 1 108 ? -17.668 -3.844 17.745 1.00 87.12 108 LEU A CA 1
ATOM 853 C C . LEU A 1 108 ? -16.271 -4.114 18.332 1.00 87.12 108 LEU A C 1
ATOM 855 O O . LEU A 1 108 ? -15.260 -3.875 17.674 1.00 87.12 108 LEU A O 1
ATOM 859 N N . ARG A 1 109 ? -16.193 -4.648 19.558 1.00 87.69 109 ARG A N 1
ATOM 860 C CA . ARG A 1 109 ? -14.913 -4.952 20.210 1.00 87.69 109 ARG A CA 1
ATOM 861 C C . ARG A 1 109 ? -14.142 -6.051 19.478 1.00 87.69 109 ARG A C 1
ATOM 863 O O . ARG A 1 109 ? -12.936 -5.904 19.302 1.00 87.69 109 ARG A O 1
ATOM 870 N N . ALA A 1 110 ? -14.809 -7.129 19.064 1.00 89.50 110 ALA A N 1
ATOM 871 C CA . ALA A 1 110 ? -14.149 -8.213 18.336 1.00 89.50 110 ALA A CA 1
ATOM 872 C C . ALA A 1 110 ? -13.635 -7.746 16.970 1.00 89.50 110 ALA A C 1
ATOM 874 O O . ALA A 1 110 ? -12.502 -8.060 16.604 1.00 89.50 110 ALA A O 1
ATOM 875 N N . VAL A 1 111 ? -14.418 -6.922 16.268 1.00 90.12 111 VAL A N 1
ATOM 876 C CA . VAL A 1 111 ? -14.004 -6.301 15.000 1.00 90.12 111 VAL A CA 1
ATOM 877 C C . VAL A 1 111 ? -12.762 -5.429 15.198 1.00 90.12 111 VAL A C 1
ATOM 879 O O . VAL A 1 111 ? -11.786 -5.560 14.471 1.00 90.12 111 VAL A O 1
ATOM 882 N N . ILE A 1 112 ? -12.731 -4.587 16.234 1.00 90.00 112 ILE A N 1
ATOM 883 C CA . ILE A 1 112 ? -11.565 -3.727 16.487 1.00 90.00 112 ILE A CA 1
ATOM 884 C C . ILE A 1 112 ? -10.312 -4.553 16.808 1.00 90.00 112 ILE A C 1
ATOM 886 O O . ILE A 1 112 ? -9.237 -4.227 16.313 1.00 90.00 112 ILE A O 1
ATOM 890 N N . ILE A 1 113 ? -10.428 -5.609 17.619 1.00 90.38 113 ILE A N 1
ATOM 891 C CA . ILE A 1 113 ? -9.278 -6.454 17.985 1.00 90.38 113 ILE A CA 1
ATOM 892 C C . ILE A 1 113 ? -8.722 -7.183 16.757 1.00 90.38 113 ILE A C 1
ATOM 894 O O . ILE A 1 113 ? -7.510 -7.188 16.548 1.00 90.38 113 ILE A O 1
ATOM 898 N N . THR A 1 114 ? -9.597 -7.781 15.948 1.00 91.69 114 THR A N 1
ATOM 899 C CA . THR A 1 114 ? -9.188 -8.493 14.727 1.00 91.69 114 THR A CA 1
ATOM 900 C C . THR A 1 114 ? -8.530 -7.549 13.725 1.00 91.69 114 THR A C 1
ATOM 902 O O . THR A 1 114 ? -7.454 -7.864 13.219 1.00 91.69 114 THR A O 1
ATOM 905 N N . ASP A 1 115 ? -9.070 -6.344 13.546 1.00 91.38 115 ASP A N 1
ATOM 906 C CA . ASP A 1 115 ? -8.474 -5.323 12.683 1.00 91.38 115 ASP A CA 1
ATOM 907 C C . ASP A 1 115 ? -7.090 -4.863 13.161 1.00 91.38 115 ASP A C 1
ATOM 909 O O . ASP A 1 115 ? -6.216 -4.601 12.335 1.00 91.38 115 ASP A O 1
ATOM 913 N N . VAL A 1 116 ? -6.847 -4.773 14.475 1.00 91.31 116 VAL A N 1
ATOM 914 C CA . VAL A 1 116 ? -5.510 -4.446 15.008 1.00 91.31 116 VAL A CA 1
ATOM 915 C C . VAL A 1 116 ? -4.508 -5.541 14.643 1.00 91.31 116 VAL A C 1
ATOM 917 O O . VAL A 1 116 ? -3.425 -5.231 14.150 1.00 91.31 116 VAL A O 1
ATOM 920 N N . ILE A 1 117 ? -4.875 -6.811 14.829 1.00 93.38 117 ILE A N 1
ATOM 921 C CA . ILE A 1 117 ? -4.023 -7.951 14.462 1.00 93.38 117 ILE A CA 1
ATOM 922 C C . ILE A 1 117 ? -3.738 -7.927 12.957 1.00 93.38 117 ILE A C 1
ATOM 924 O O . ILE A 1 117 ? -2.579 -7.984 12.551 1.00 93.38 117 ILE A O 1
ATOM 928 N N . GLN A 1 118 ? -4.775 -7.770 12.131 1.00 93.12 118 GLN A N 1
ATOM 929 C CA . GLN A 1 118 ? -4.639 -7.696 10.678 1.00 93.12 118 GLN A CA 1
ATOM 930 C C . GLN A 1 118 ? -3.758 -6.515 10.249 1.00 93.12 118 GLN A C 1
ATOM 932 O O . GLN A 1 118 ? -2.919 -6.671 9.367 1.00 93.12 118 GLN A O 1
ATOM 937 N N . SER A 1 119 ? -3.894 -5.352 10.890 1.00 91.25 119 SER A N 1
ATOM 938 C CA . SER A 1 119 ? -3.079 -4.169 10.588 1.00 91.25 119 SER A CA 1
ATOM 939 C C . SER A 1 119 ? -1.595 -4.416 10.862 1.00 91.25 119 SER A C 1
ATOM 941 O O . SER A 1 119 ? -0.753 -4.035 10.052 1.00 91.25 119 SER A O 1
ATOM 943 N N . VAL A 1 120 ? -1.266 -5.090 11.970 1.00 92.25 120 VAL A N 1
ATOM 944 C CA . VAL A 1 120 ? 0.118 -5.468 12.295 1.00 92.25 120 VAL A CA 1
ATOM 945 C C . VAL A 1 120 ? 0.659 -6.470 11.275 1.00 92.25 120 VAL A C 1
ATOM 947 O O . VAL A 1 120 ? 1.766 -6.285 10.777 1.00 92.25 120 VAL A O 1
ATOM 950 N N . LEU A 1 121 ? -0.122 -7.493 10.916 1.00 93.50 121 LEU A N 1
ATOM 951 C CA . LEU A 1 121 ? 0.284 -8.492 9.922 1.00 93.50 121 LEU A CA 1
ATOM 952 C C . LEU A 1 121 ? 0.513 -7.871 8.538 1.00 93.50 121 LEU A C 1
ATOM 954 O O . LEU A 1 121 ? 1.519 -8.168 7.901 1.00 93.50 121 LEU A O 1
ATOM 958 N N . ILE A 1 122 ? -0.373 -6.974 8.092 1.00 91.69 122 ILE A N 1
ATOM 959 C CA . ILE A 1 122 ? -0.221 -6.255 6.819 1.00 91.69 122 ILE A CA 1
ATOM 960 C C . ILE A 1 122 ? 1.013 -5.355 6.856 1.00 91.69 122 ILE A C 1
ATOM 962 O O . ILE A 1 122 ? 1.775 -5.335 5.893 1.00 91.69 122 ILE A O 1
ATOM 966 N N . LEU A 1 123 ? 1.245 -4.635 7.957 1.00 91.00 123 LEU A N 1
ATOM 967 C CA . LEU A 1 123 ? 2.429 -3.791 8.100 1.00 91.00 123 LEU A CA 1
ATOM 968 C C . LEU A 1 123 ? 3.718 -4.616 8.006 1.00 91.00 123 LEU A C 1
ATOM 970 O O . LEU A 1 123 ? 4.617 -4.249 7.255 1.00 91.00 123 LEU A O 1
ATOM 974 N N . LEU A 1 124 ? 3.792 -5.746 8.714 1.00 91.69 124 LEU A N 1
ATOM 975 C CA . LEU A 1 124 ? 4.932 -6.660 8.636 1.00 91.69 124 LEU A CA 1
ATOM 976 C C . LEU A 1 124 ? 5.101 -7.230 7.224 1.00 91.69 124 LEU A C 1
ATOM 978 O O . LEU A 1 124 ? 6.207 -7.206 6.695 1.00 91.69 124 LEU A O 1
ATOM 982 N N . GLY A 1 125 ? 4.015 -7.675 6.589 1.00 91.12 125 GLY A N 1
ATOM 983 C CA . GLY A 1 125 ? 4.039 -8.175 5.215 1.00 91.12 125 GLY A CA 1
ATOM 984 C C . GLY A 1 125 ? 4.565 -7.135 4.225 1.00 91.12 125 GLY A C 1
ATOM 985 O O . GLY A 1 125 ? 5.452 -7.436 3.433 1.00 91.12 125 GLY A O 1
ATOM 986 N N . MET A 1 126 ? 4.095 -5.887 4.317 1.00 91.06 126 MET A N 1
ATOM 987 C CA . MET A 1 126 ? 4.594 -4.792 3.479 1.00 91.06 126 MET A CA 1
ATOM 988 C C . MET A 1 126 ? 6.079 -4.508 3.714 1.00 91.06 126 MET A C 1
ATOM 990 O O . MET A 1 126 ? 6.808 -4.292 2.750 1.00 91.06 126 MET A O 1
ATOM 994 N N . LEU A 1 127 ? 6.542 -4.523 4.968 1.00 92.69 127 LEU A N 1
ATOM 995 C CA . LEU A 1 127 ? 7.957 -4.316 5.286 1.00 92.69 127 LEU A CA 1
ATOM 996 C C . LEU A 1 127 ? 8.839 -5.453 4.760 1.00 92.69 127 LEU A C 1
ATOM 998 O O . LEU A 1 127 ? 9.921 -5.176 4.251 1.00 92.69 127 LEU A O 1
ATOM 1002 N N . ILE A 1 128 ? 8.376 -6.705 4.833 1.00 92.12 128 ILE A N 1
ATOM 1003 C CA . ILE A 1 128 ? 9.084 -7.862 4.265 1.00 92.12 128 ILE A CA 1
ATOM 1004 C C . ILE A 1 128 ? 9.186 -7.717 2.747 1.00 92.12 128 ILE A C 1
ATOM 1006 O O . ILE A 1 128 ? 10.282 -7.808 2.206 1.00 92.12 128 ILE A O 1
ATOM 1010 N N . VAL A 1 129 ? 8.077 -7.429 2.059 1.00 92.12 129 VAL A N 1
ATOM 1011 C CA . VAL A 1 129 ? 8.070 -7.249 0.597 1.00 92.12 129 VAL A CA 1
ATOM 1012 C C . VAL A 1 129 ? 8.994 -6.103 0.184 1.00 92.12 129 VAL A C 1
ATOM 1014 O O . VAL A 1 129 ? 9.789 -6.264 -0.742 1.00 92.12 129 VAL A O 1
ATOM 1017 N N . ALA A 1 130 ? 8.936 -4.968 0.886 1.00 92.88 130 ALA A N 1
ATOM 1018 C CA . ALA A 1 130 ? 9.832 -3.842 0.648 1.00 92.88 130 ALA A CA 1
ATOM 1019 C C . ALA A 1 130 ? 11.300 -4.249 0.837 1.00 92.88 130 ALA A C 1
ATOM 1021 O O . ALA A 1 130 ? 12.124 -4.015 -0.043 1.00 92.88 130 ALA A O 1
ATOM 1022 N N . TRP A 1 131 ? 11.620 -4.920 1.945 1.00 92.38 131 TRP A N 1
ATOM 1023 C CA . TRP A 1 131 ? 12.971 -5.394 2.242 1.00 92.38 131 TRP A CA 1
ATOM 1024 C C . TRP A 1 131 ? 13.493 -6.364 1.175 1.00 92.38 131 TRP A C 1
ATOM 1026 O O . TRP A 1 131 ? 14.594 -6.165 0.668 1.00 92.38 131 TRP A O 1
ATOM 1036 N N . CYS A 1 132 ? 12.697 -7.356 0.765 1.00 90.31 132 CYS A N 1
ATOM 103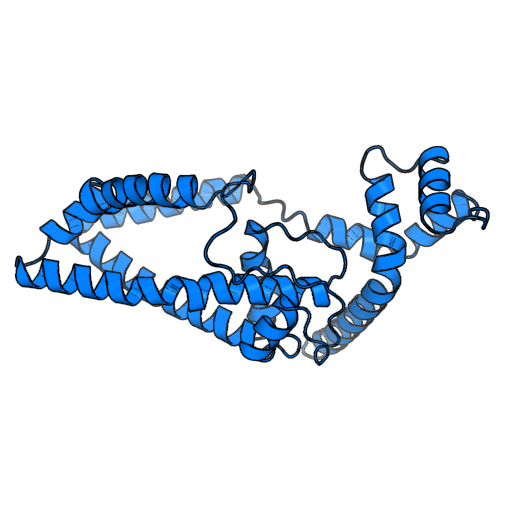7 C CA . CYS A 1 132 ? 13.066 -8.289 -0.301 1.00 90.31 132 CYS A CA 1
ATOM 1038 C C . CYS A 1 132 ? 13.281 -7.566 -1.640 1.00 90.31 132 CYS A C 1
ATOM 1040 O O . CYS A 1 132 ? 14.225 -7.873 -2.361 1.00 90.31 132 CYS A O 1
ATOM 1042 N N . THR A 1 133 ? 12.436 -6.582 -1.960 1.00 90.50 133 THR A N 1
ATOM 1043 C CA . THR A 1 133 ? 12.533 -5.815 -3.212 1.00 90.50 133 THR A CA 1
ATOM 1044 C C . THR A 1 133 ? 13.801 -4.967 -3.252 1.00 90.50 133 THR A C 1
ATOM 1046 O O . THR A 1 133 ? 14.514 -4.976 -4.252 1.00 90.50 133 THR A O 1
ATOM 1049 N N . PHE A 1 134 ? 14.115 -4.255 -2.167 1.00 90.88 134 PHE A N 1
ATOM 1050 C CA . PHE A 1 134 ? 15.310 -3.413 -2.109 1.00 90.88 134 PHE A CA 1
ATOM 1051 C C . PHE A 1 134 ? 16.606 -4.215 -1.952 1.00 90.88 134 PHE A C 1
ATOM 1053 O O . PHE A 1 134 ? 17.635 -3.744 -2.414 1.00 90.88 134 PHE A O 1
ATOM 1060 N N . ASN A 1 135 ? 16.566 -5.425 -1.390 1.00 88.19 135 ASN A N 1
ATOM 1061 C CA . ASN A 1 135 ? 17.729 -6.318 -1.341 1.00 88.19 135 ASN A CA 1
ATOM 1062 C C . ASN A 1 135 ? 17.944 -7.137 -2.616 1.00 88.19 135 ASN A C 1
ATOM 1064 O O . ASN A 1 135 ? 18.932 -7.860 -2.707 1.00 88.19 135 ASN A O 1
ATOM 1068 N N . HIS A 1 136 ? 17.042 -7.060 -3.592 1.00 83.44 136 HIS A N 1
ATOM 1069 C CA . HIS A 1 136 ? 17.231 -7.754 -4.856 1.00 83.44 136 HIS A CA 1
ATOM 1070 C C . HIS A 1 136 ? 18.393 -7.120 -5.634 1.00 83.44 136 HIS A C 1
ATOM 1072 O O . HIS A 1 136 ? 18.396 -5.909 -5.841 1.00 83.44 136 HIS A O 1
ATOM 1078 N N . ASP A 1 137 ? 19.314 -7.935 -6.157 1.00 78.44 137 ASP A N 1
ATOM 1079 C CA . ASP A 1 137 ? 20.574 -7.501 -6.796 1.00 78.44 137 ASP A CA 1
ATOM 1080 C C . ASP A 1 137 ? 20.441 -6.410 -7.878 1.00 78.44 137 ASP A C 1
ATOM 1082 O O . ASP A 1 137 ? 21.348 -5.605 -8.068 1.00 78.44 137 ASP A O 1
ATOM 1086 N N . LEU A 1 138 ? 19.309 -6.361 -8.589 1.00 74.94 138 LEU A N 1
ATOM 1087 C CA . LEU A 1 138 ? 19.058 -5.413 -9.680 1.00 74.94 138 LEU A CA 1
ATOM 1088 C C . LEU A 1 138 ? 18.660 -4.012 -9.194 1.00 74.94 138 LEU A C 1
ATOM 1090 O O . LEU A 1 138 ? 18.864 -3.026 -9.906 1.00 74.94 138 LEU A O 1
ATOM 1094 N N . ILE A 1 139 ? 18.087 -3.919 -7.991 1.00 84.81 139 ILE A N 1
ATOM 1095 C CA . ILE A 1 139 ? 17.752 -2.649 -7.341 1.00 84.81 139 ILE A CA 1
ATOM 1096 C C . ILE A 1 139 ? 18.793 -2.330 -6.272 1.00 84.81 139 ILE A C 1
ATOM 1098 O O . ILE A 1 139 ? 19.347 -1.239 -6.296 1.00 84.81 139 ILE A O 1
ATOM 1102 N N . A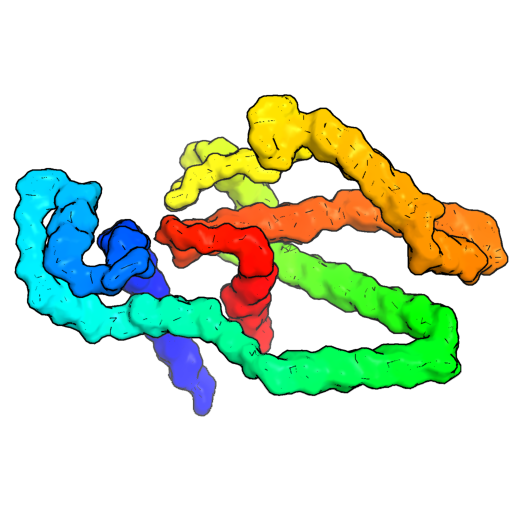LA A 1 140 ? 19.101 -3.266 -5.375 1.00 81.38 140 ALA A N 1
ATOM 1103 C CA . ALA A 1 140 ? 20.086 -3.196 -4.290 1.00 81.38 140 ALA A CA 1
ATOM 1104 C C . ALA A 1 140 ? 19.886 -2.085 -3.234 1.00 81.38 140 ALA A C 1
ATOM 1106 O O . ALA A 1 140 ? 20.292 -2.250 -2.085 1.00 81.38 140 ALA A O 1
ATOM 1107 N N . SER A 1 141 ? 19.299 -0.935 -3.584 1.00 88.56 141 SER A N 1
ATOM 1108 C CA . SER A 1 141 ? 19.043 0.164 -2.657 1.00 88.56 141 SER A CA 1
ATOM 1109 C C . SER A 1 141 ? 18.012 1.168 -3.180 1.00 88.56 141 SER A C 1
ATOM 1111 O O . SER A 1 141 ? 17.709 1.241 -4.374 1.00 88.56 141 SER A O 1
ATOM 1113 N N . TRP A 1 142 ? 17.520 2.012 -2.269 1.00 90.44 142 TRP A N 1
ATOM 1114 C CA . TRP A 1 142 ? 16.715 3.186 -2.615 1.00 90.44 142 TRP A CA 1
ATOM 1115 C C . TRP A 1 142 ? 17.466 4.154 -3.537 1.00 90.44 142 TRP A C 1
ATOM 1117 O O . TRP A 1 142 ? 16.892 4.680 -4.485 1.00 90.44 142 TRP A O 1
ATOM 1127 N N . GLU A 1 143 ? 18.754 4.384 -3.281 1.00 90.62 143 GLU A N 1
ATOM 1128 C CA . GLU A 1 143 ? 19.571 5.309 -4.072 1.00 90.62 143 GLU A CA 1
ATOM 1129 C C . GLU A 1 143 ? 19.671 4.855 -5.531 1.00 90.62 143 GLU A C 1
ATOM 1131 O O . GLU A 1 143 ? 19.501 5.655 -6.449 1.00 90.62 143 GLU A O 1
ATOM 1136 N N . THR A 1 144 ? 19.878 3.559 -5.752 1.00 86.88 144 THR A N 1
ATOM 1137 C CA . THR A 1 144 ? 19.915 2.977 -7.094 1.00 86.88 144 THR A CA 1
ATOM 1138 C C . THR A 1 144 ? 18.566 3.128 -7.803 1.00 86.88 144 THR A C 1
ATOM 1140 O O . THR A 1 144 ? 18.535 3.503 -8.971 1.00 86.88 144 THR A O 1
ATOM 1143 N N . MET A 1 145 ? 17.444 2.907 -7.104 1.00 91.00 145 MET A N 1
ATOM 1144 C CA . MET A 1 145 ? 16.103 3.144 -7.659 1.00 91.00 145 MET A CA 1
ATOM 1145 C C . MET A 1 145 ? 15.930 4.604 -8.104 1.00 91.00 145 MET A C 1
ATOM 1147 O O . MET A 1 145 ? 15.435 4.852 -9.200 1.00 91.00 145 MET A O 1
ATOM 1151 N N . VAL A 1 146 ? 16.364 5.572 -7.288 1.00 90.81 146 VAL A N 1
ATOM 1152 C CA . VAL A 1 146 ? 16.321 7.001 -7.646 1.00 90.81 146 VAL A CA 1
ATOM 1153 C C . VAL A 1 146 ? 17.193 7.283 -8.872 1.00 90.81 146 VAL A C 1
ATOM 1155 O O . VAL A 1 146 ? 16.764 7.997 -9.775 1.00 90.81 146 VAL A O 1
ATOM 1158 N N . LYS A 1 147 ? 18.393 6.695 -8.941 1.00 88.31 147 LYS A N 1
ATOM 1159 C CA . LYS A 1 147 ? 19.297 6.826 -10.094 1.00 88.31 147 LYS A CA 1
ATOM 1160 C C . LYS A 1 147 ? 18.669 6.286 -11.381 1.00 88.31 147 LYS A C 1
ATOM 1162 O O . LYS A 1 147 ? 18.781 6.948 -12.412 1.00 88.31 147 LYS A O 1
ATOM 1167 N N . TYR A 1 148 ? 17.976 5.143 -11.321 1.00 85.56 148 TYR A N 1
ATOM 1168 C CA . TYR A 1 148 ? 17.201 4.629 -12.456 1.00 85.56 148 TYR A CA 1
ATOM 1169 C C . TYR A 1 148 ? 16.081 5.593 -12.854 1.00 85.56 148 TYR A C 1
ATOM 1171 O O . TYR A 1 148 ? 15.928 5.903 -14.033 1.00 85.56 148 TYR A O 1
ATOM 1179 N N . ASP A 1 149 ? 15.338 6.123 -11.881 1.00 88.69 149 ASP A N 1
ATOM 1180 C CA . ASP A 1 149 ? 14.228 7.044 -12.142 1.00 88.69 149 ASP A CA 1
ATOM 1181 C C . ASP A 1 149 ? 14.658 8.350 -12.819 1.00 88.69 149 ASP A C 1
ATOM 1183 O O . ASP A 1 149 ? 13.897 8.930 -13.596 1.00 88.69 149 ASP A O 1
ATOM 1187 N N . GLN A 1 150 ? 15.896 8.770 -12.560 1.00 86.81 150 GLN A N 1
ATOM 1188 C CA . GLN A 1 150 ? 16.503 9.997 -13.069 1.00 86.81 150 GLN A CA 1
ATOM 1189 C C . GLN A 1 150 ? 17.380 9.800 -14.315 1.00 86.81 150 GLN A C 1
ATOM 1191 O O . GLN A 1 150 ? 17.993 10.769 -14.759 1.00 86.81 150 GLN A O 1
ATOM 1196 N N . ASN A 1 151 ? 17.457 8.592 -14.891 1.00 80.94 151 ASN A N 1
ATOM 1197 C CA . ASN A 1 151 ? 18.357 8.284 -16.014 1.00 80.94 151 ASN A CA 1
ATOM 1198 C C . ASN A 1 151 ? 19.828 8.653 -15.737 1.00 80.94 151 ASN A C 1
ATOM 1200 O O . ASN A 1 151 ? 20.525 9.188 -16.602 1.00 80.94 151 ASN A O 1
ATOM 1204 N N . HIS A 1 152 ? 20.309 8.417 -14.514 1.00 77.44 152 HIS A N 1
ATOM 1205 C CA . HIS A 1 152 ? 21.679 8.779 -14.158 1.00 77.44 152 HIS A CA 1
ATOM 1206 C C . HIS A 1 152 ? 22.693 7.937 -14.950 1.00 77.44 152 HIS A C 1
ATOM 1208 O O . HIS A 1 152 ? 22.540 6.725 -15.068 1.00 77.44 152 HIS A O 1
ATOM 1214 N N . ALA A 1 153 ? 23.770 8.554 -15.441 1.00 65.81 153 ALA A N 1
ATOM 1215 C CA . ALA A 1 153 ? 24.749 7.894 -16.318 1.00 65.81 153 ALA A CA 1
ATOM 1216 C C . ALA A 1 153 ? 25.490 6.702 -15.669 1.00 65.81 153 ALA A C 1
ATOM 1218 O O . ALA A 1 153 ? 26.017 5.841 -16.369 1.00 65.81 153 ALA A O 1
ATOM 1219 N N . ASP A 1 154 ? 25.519 6.653 -14.335 1.00 65.94 154 ASP A N 1
ATOM 1220 C CA . ASP A 1 154 ? 26.229 5.629 -13.555 1.00 65.94 154 ASP A CA 1
ATOM 1221 C C . ASP A 1 154 ? 25.478 4.293 -13.472 1.00 65.94 154 ASP A C 1
ATOM 1223 O O . ASP A 1 154 ? 26.057 3.278 -13.086 1.00 65.94 154 ASP A O 1
ATOM 1227 N N . VAL A 1 155 ? 24.187 4.279 -13.809 1.00 64.62 155 VAL A N 1
ATOM 1228 C CA . VAL A 1 155 ? 23.378 3.061 -13.854 1.00 64.62 155 VAL A CA 1
ATOM 1229 C C . VAL A 1 155 ? 23.137 2.680 -15.310 1.00 64.62 155 VAL A C 1
ATOM 1231 O O . VAL A 1 155 ? 22.431 3.365 -16.042 1.00 64.62 155 VAL A O 1
ATOM 1234 N N . GLN A 1 156 ? 23.711 1.553 -15.739 1.00 57.00 156 GLN A N 1
ATOM 1235 C CA . GLN A 1 156 ? 23.486 0.970 -17.070 1.00 57.00 156 GLN A CA 1
ATOM 1236 C C . GLN A 1 156 ? 22.129 0.250 -17.132 1.00 57.00 156 GLN A C 1
ATOM 1238 O O . GLN A 1 156 ? 22.044 -0.941 -17.429 1.00 57.00 156 GLN A O 1
ATOM 1243 N N . GLY A 1 157 ? 21.055 0.958 -16.789 1.00 54.88 157 GLY A N 1
ATOM 1244 C CA . GLY A 1 157 ? 19.706 0.427 -16.911 1.00 54.88 157 GLY A CA 1
ATOM 1245 C C . GLY A 1 157 ? 19.335 0.248 -18.380 1.00 54.88 157 GLY A C 1
ATOM 1246 O O . GLY A 1 157 ? 19.506 1.159 -19.182 1.00 54.88 157 GLY A O 1
ATOM 1247 N N . LEU A 1 158 ? 18.753 -0.901 -18.727 1.00 55.59 158 LEU A N 1
ATOM 1248 C CA . LEU A 1 158 ? 18.126 -1.133 -20.039 1.00 55.59 158 LEU A CA 1
ATOM 1249 C C . LEU A 1 158 ? 16.841 -0.297 -20.248 1.00 55.59 158 LEU A C 1
ATOM 1251 O O . LEU A 1 158 ? 16.145 -0.474 -21.245 1.00 55.59 158 LEU A O 1
ATOM 1255 N N . VAL A 1 159 ? 16.483 0.559 -19.286 1.00 63.62 159 VAL A N 1
ATOM 1256 C CA . VAL A 1 159 ? 15.151 1.149 -19.122 1.00 63.62 159 VAL A CA 1
ATOM 1257 C C . VAL A 1 159 ? 15.281 2.653 -18.939 1.00 63.62 159 VAL A C 1
ATOM 1259 O O . VAL A 1 159 ? 16.033 3.107 -18.080 1.00 63.62 159 VAL A O 1
ATOM 1262 N N . GLU A 1 160 ? 14.499 3.410 -19.706 1.00 69.69 160 GLU A N 1
ATOM 1263 C CA . GLU A 1 160 ? 14.377 4.857 -19.548 1.00 69.69 160 GLU A CA 1
ATOM 1264 C C . GLU A 1 160 ? 13.606 5.200 -18.259 1.00 69.69 160 GLU A C 1
ATOM 1266 O O . GLU A 1 160 ? 12.493 4.719 -18.010 1.00 69.69 160 GLU A O 1
ATOM 1271 N N . GLY A 1 161 ? 14.216 6.038 -17.431 1.00 77.88 161 GLY A N 1
ATOM 1272 C CA . GLY A 1 161 ? 13.660 6.645 -16.234 1.00 77.88 161 GLY A CA 1
ATOM 1273 C C . GLY A 1 161 ? 12.413 7.463 -16.547 1.00 77.88 161 GLY A C 1
ATOM 1274 O O . GLY A 1 161 ? 12.384 8.272 -17.475 1.00 77.88 161 GLY A O 1
ATOM 1275 N N . LYS A 1 162 ? 11.367 7.237 -15.754 1.00 82.62 162 LYS A N 1
ATOM 1276 C CA . LYS A 1 162 ? 10.038 7.835 -15.921 1.00 82.62 162 LYS A CA 1
ATOM 1277 C C . LYS A 1 162 ? 9.766 9.019 -14.998 1.00 82.62 162 LYS A C 1
ATOM 1279 O O . LYS A 1 162 ? 8.662 9.563 -15.052 1.00 82.62 162 LYS A O 1
ATOM 1284 N N . ASN A 1 163 ? 10.735 9.419 -14.171 1.00 85.50 163 ASN A N 1
ATOM 1285 C CA . ASN A 1 163 ? 10.573 10.481 -13.179 1.00 85.50 163 ASN A CA 1
ATOM 1286 C C . ASN A 1 163 ? 9.307 10.273 -12.318 1.00 85.50 163 ASN A C 1
ATOM 1288 O O . ASN A 1 163 ? 8.452 11.151 -12.201 1.00 85.50 163 ASN A O 1
ATOM 1292 N N . LEU A 1 164 ? 9.134 9.070 -11.776 1.00 86.88 164 LEU A N 1
ATOM 1293 C CA . LEU A 1 164 ? 7.980 8.648 -10.981 1.00 86.88 164 LEU A CA 1
ATOM 1294 C C . LEU A 1 164 ? 7.994 9.225 -9.561 1.00 86.88 164 LEU A C 1
ATOM 1296 O O . LEU A 1 164 ? 6.979 9.163 -8.872 1.00 86.88 164 LEU A O 1
ATOM 1300 N N . LEU A 1 165 ? 9.115 9.800 -9.121 1.00 88.19 165 LEU A N 1
ATOM 1301 C CA . LEU A 1 165 ? 9.271 10.368 -7.779 1.00 88.19 165 LEU A CA 1
ATOM 1302 C C . LEU A 1 165 ? 8.759 11.813 -7.633 1.00 88.19 165 LEU A C 1
ATOM 1304 O O . LEU A 1 165 ? 8.862 12.393 -6.549 1.00 88.19 165 LEU A O 1
ATOM 1308 N N . HIS A 1 166 ? 8.196 12.416 -8.684 1.00 86.81 166 HIS A N 1
ATOM 1309 C CA . HIS A 1 166 ? 7.578 13.739 -8.579 1.00 86.81 166 HIS A CA 1
ATOM 1310 C C . HIS A 1 166 ? 6.267 13.679 -7.769 1.00 86.81 166 HIS A C 1
ATOM 1312 O O . HIS A 1 166 ? 5.436 12.796 -7.958 1.00 86.81 166 HIS A O 1
ATOM 1318 N N . LEU A 1 167 ? 6.044 14.654 -6.880 1.00 83.62 167 LEU A N 1
ATOM 1319 C CA . LEU A 1 167 ? 4.820 14.700 -6.063 1.00 83.62 167 LEU A CA 1
ATOM 1320 C C . LEU A 1 167 ? 3.618 15.302 -6.801 1.00 83.62 167 LEU A C 1
ATOM 1322 O O . LEU A 1 167 ? 2.475 14.995 -6.471 1.00 83.62 167 LEU A O 1
ATOM 1326 N N . TYR A 1 168 ? 3.860 16.207 -7.749 1.00 85.25 168 TYR A N 1
ATOM 1327 C CA . TYR A 1 168 ? 2.812 16.915 -8.476 1.00 85.25 168 TYR A CA 1
ATOM 1328 C C . TYR A 1 168 ? 3.175 17.051 -9.950 1.00 85.25 168 TYR A C 1
ATOM 1330 O O . TYR A 1 168 ? 4.316 17.355 -10.302 1.00 85.25 168 TYR A O 1
ATOM 1338 N N . LYS A 1 169 ? 2.189 16.821 -10.814 1.00 88.31 169 LYS A N 1
ATOM 1339 C CA . LYS A 1 169 ? 2.321 17.022 -12.256 1.00 88.31 169 LYS A CA 1
ATOM 1340 C C . LYS A 1 169 ? 1.917 18.433 -12.665 1.00 88.31 169 LYS A C 1
ATOM 1342 O O . LYS A 1 169 ? 1.200 19.098 -11.916 1.00 88.31 169 LYS A O 1
ATOM 1347 N N . PRO A 1 170 ? 2.331 18.910 -13.849 1.00 90.75 170 PRO A N 1
ATOM 1348 C CA . PRO A 1 170 ? 1.863 20.185 -14.379 1.00 90.75 170 PRO A CA 1
ATOM 1349 C C . PRO A 1 170 ? 0.332 20.272 -14.419 1.00 90.75 170 PRO A C 1
ATOM 1351 O O . PRO A 1 170 ? -0.352 19.268 -14.601 1.00 90.75 170 PRO A O 1
ATOM 1354 N N . SER A 1 171 ? -0.223 21.484 -14.318 1.00 90.81 171 SER A N 1
ATOM 1355 C CA . SER A 1 171 ? -1.677 21.703 -14.442 1.00 90.81 171 SER A CA 1
ATOM 1356 C C . SER A 1 171 ? -2.249 21.271 -15.798 1.00 90.81 171 SER A C 1
ATOM 1358 O O . SER A 1 171 ? -3.461 21.167 -15.937 1.00 90.81 171 SER A O 1
ATOM 1360 N N . SER A 1 172 ? -1.386 21.090 -16.799 1.00 91.38 172 SER A N 1
ATOM 1361 C CA . SER A 1 172 ? -1.729 20.654 -18.151 1.00 91.38 172 SER A CA 1
ATOM 1362 C C . SER A 1 172 ? -1.675 19.137 -18.342 1.00 91.38 172 SER A C 1
ATOM 1364 O O . SER A 1 172 ? -1.908 18.682 -19.458 1.00 91.38 172 SER A O 1
ATOM 1366 N N . ASP A 1 173 ? -1.307 18.359 -17.316 1.00 88.88 173 ASP A N 1
ATOM 1367 C CA . ASP A 1 173 ? -1.331 16.899 -17.420 1.00 88.88 173 ASP A CA 1
ATOM 1368 C C . ASP A 1 173 ? -2.783 16.424 -17.632 1.00 88.88 173 ASP A C 1
ATOM 1370 O O . ASP A 1 173 ? -3.670 16.871 -16.898 1.00 88.88 173 ASP A O 1
ATOM 1374 N N . PRO A 1 174 ? -3.050 15.580 -18.646 1.00 88.12 174 PRO A N 1
ATOM 1375 C CA . PRO A 1 174 ? -4.410 15.198 -19.016 1.00 88.12 174 PRO A CA 1
ATOM 1376 C C . PRO A 1 174 ? -5.087 14.296 -17.978 1.00 88.12 174 PRO A C 1
ATOM 1378 O O . PRO A 1 174 ? -6.313 14.318 -17.878 1.00 88.12 174 PRO A O 1
ATOM 1381 N N . ASP A 1 175 ? -4.307 13.542 -17.199 1.00 86.44 175 ASP A N 1
ATOM 1382 C CA . ASP A 1 175 ? -4.825 12.527 -16.283 1.00 86.44 175 ASP A CA 1
ATOM 1383 C C . ASP A 1 175 ? -4.766 12.996 -14.821 1.00 86.44 175 ASP A C 1
ATOM 1385 O O . ASP A 1 175 ? -5.704 12.788 -14.049 1.00 86.44 175 ASP A O 1
ATOM 1389 N N . PHE A 1 176 ? -3.673 13.657 -14.425 1.00 87.94 176 PHE A N 1
ATOM 1390 C CA . PHE A 1 176 ? -3.384 13.996 -13.028 1.00 87.94 176 PHE A CA 1
ATOM 1391 C C . PHE A 1 176 ? -2.925 15.451 -12.826 1.00 87.94 176 PHE A C 1
ATOM 1393 O O . PHE A 1 176 ? -1.878 15.683 -12.214 1.00 87.94 176 PHE A O 1
ATOM 1400 N N . PRO A 1 177 ? -3.687 16.467 -13.272 1.00 92.38 177 PRO A N 1
ATOM 1401 C CA . PRO A 1 177 ? -3.314 17.861 -13.050 1.00 92.38 177 PRO A CA 1
ATOM 1402 C C . PRO A 1 177 ? -3.304 18.177 -11.547 1.00 92.38 177 PRO A C 1
ATOM 1404 O O . PRO A 1 177 ? -4.284 17.910 -10.844 1.00 92.38 177 PRO A O 1
ATOM 1407 N N . TRP A 1 178 ? -2.225 18.782 -11.030 1.00 92.50 178 TRP A N 1
ATOM 1408 C CA . TRP A 1 178 ? -2.070 18.967 -9.576 1.00 92.50 178 TRP A CA 1
ATOM 1409 C C . TRP A 1 178 ? -3.206 19.767 -8.928 1.00 92.50 178 TRP A C 1
ATOM 1411 O O . TRP A 1 178 ? -3.542 19.521 -7.774 1.00 92.50 178 TRP A O 1
ATOM 1421 N N . THR A 1 179 ? -3.818 20.707 -9.655 1.00 92.12 179 THR A N 1
ATOM 1422 C CA . THR A 1 179 ? -4.951 21.510 -9.169 1.00 92.12 179 THR A CA 1
ATOM 1423 C C . THR A 1 179 ? -6.186 20.645 -8.917 1.00 92.12 179 THR A C 1
ATOM 1425 O O . THR A 1 179 ? -6.839 20.776 -7.878 1.00 92.12 179 THR A O 1
ATOM 1428 N N . GLY A 1 180 ? -6.488 19.731 -9.843 1.00 91.06 180 GLY A N 1
ATOM 1429 C CA . GLY A 1 180 ? -7.576 18.761 -9.729 1.00 91.06 180 GLY A CA 1
ATOM 1430 C C . GLY A 1 180 ? -7.289 17.715 -8.658 1.00 91.06 180 GLY A C 1
ATOM 1431 O O . GLY A 1 180 ? -8.142 17.445 -7.816 1.00 91.06 180 GLY A O 1
ATOM 1432 N N . VAL A 1 181 ? -6.056 17.201 -8.622 1.00 91.25 181 VAL A N 1
ATOM 1433 C CA . VAL A 1 181 ? -5.610 16.254 -7.593 1.00 91.25 181 VAL A CA 1
ATOM 1434 C C . VAL A 1 181 ? -5.712 16.885 -6.206 1.00 91.25 181 VAL A C 1
ATOM 1436 O O . VAL A 1 181 ? -6.325 16.298 -5.325 1.00 91.25 181 VAL A O 1
ATOM 1439 N N . LEU A 1 182 ? -5.197 18.098 -5.995 1.00 91.75 182 LEU A N 1
ATOM 1440 C CA . LEU A 1 182 ? -5.244 18.761 -4.692 1.00 91.75 182 LEU A CA 1
ATOM 1441 C C . LEU A 1 182 ? -6.684 19.036 -4.243 1.00 91.75 182 LEU A C 1
ATOM 1443 O O . LEU A 1 182 ? -7.059 18.673 -3.131 1.00 91.75 182 LEU A O 1
ATOM 1447 N N . SER A 1 183 ? -7.499 19.660 -5.096 1.00 92.56 183 SER A N 1
ATOM 1448 C CA . SER A 1 183 ? -8.883 20.007 -4.745 1.00 92.56 183 SER A CA 1
ATOM 1449 C C . SER A 1 183 ? -9.758 18.768 -4.529 1.00 92.56 183 SER A C 1
ATOM 1451 O O . SER A 1 183 ? -10.443 18.670 -3.509 1.00 92.56 183 SER A O 1
ATOM 1453 N N . GLY A 1 184 ? -9.683 17.788 -5.432 1.00 92.38 184 GLY A N 1
ATOM 1454 C CA . GLY A 1 184 ? -10.418 16.529 -5.335 1.00 92.38 184 GLY A CA 1
ATOM 1455 C C . GLY A 1 184 ? -9.981 15.688 -4.138 1.00 92.38 184 GLY A C 1
ATOM 1456 O O . GLY A 1 184 ? -10.829 15.216 -3.378 1.00 92.38 184 GLY A O 1
ATOM 1457 N N . LEU A 1 185 ? -8.669 15.554 -3.905 1.00 91.00 185 LEU A N 1
ATOM 1458 C CA . LEU A 1 185 ? -8.159 14.837 -2.739 1.00 91.00 185 LEU A CA 1
ATOM 1459 C C . LEU A 1 185 ? -8.569 15.525 -1.444 1.00 91.00 185 LEU A C 1
ATOM 1461 O O . LEU A 1 185 ? -8.943 14.815 -0.519 1.00 91.00 185 LEU A O 1
ATOM 1465 N N . LEU A 1 186 ? -8.538 16.855 -1.340 1.00 92.25 186 LEU A N 1
ATOM 1466 C CA . LEU A 1 186 ? -8.968 17.541 -0.117 1.00 92.25 186 LEU A CA 1
ATOM 1467 C C . LEU A 1 186 ? -10.422 17.202 0.230 1.00 92.25 186 LEU A C 1
ATOM 1469 O O . LEU A 1 186 ? -10.695 16.787 1.357 1.00 92.25 186 LEU A O 1
ATOM 1473 N N . VAL A 1 187 ? -11.339 17.300 -0.738 1.00 94.56 187 VAL A N 1
ATOM 1474 C CA . VAL A 1 187 ? -12.753 16.937 -0.537 1.00 94.56 187 VAL A CA 1
ATOM 1475 C C . VAL A 1 187 ? -12.888 15.463 -0.149 1.00 94.56 187 VAL A C 1
ATOM 1477 O O . VAL A 1 187 ? -13.560 15.143 0.835 1.00 94.56 187 VAL A O 1
ATOM 1480 N N . LEU A 1 188 ? -12.200 14.568 -0.864 1.00 93.75 188 LEU A N 1
ATOM 1481 C CA . LEU A 1 188 ? -12.204 13.134 -0.575 1.00 93.75 188 LEU A CA 1
ATOM 1482 C C . LEU A 1 188 ? -11.672 12.829 0.832 1.00 93.75 188 LEU A C 1
ATOM 1484 O O . LEU A 1 188 ? -12.229 11.980 1.523 1.00 93.75 188 LEU A O 1
ATOM 1488 N N . HIS A 1 189 ? -10.630 13.528 1.286 1.00 92.25 189 HIS A N 1
ATOM 1489 C CA . HIS A 1 189 ? -10.058 13.349 2.618 1.00 92.25 189 HIS A CA 1
ATOM 1490 C C . HIS A 1 189 ? -11.022 13.817 3.710 1.00 92.25 189 HIS A C 1
ATOM 1492 O O . HIS A 1 189 ? -11.229 13.080 4.674 1.00 92.25 189 HIS A O 1
ATOM 1498 N N . PHE A 1 190 ? -11.651 14.987 3.569 1.00 93.19 190 PHE A N 1
ATOM 1499 C CA . PHE A 1 190 ? -12.651 15.443 4.541 1.00 93.19 190 PHE A CA 1
ATOM 1500 C C . PHE A 1 190 ? -13.827 14.474 4.639 1.00 93.19 190 PHE A C 1
ATOM 1502 O O . PHE A 1 190 ? -14.235 14.119 5.744 1.00 93.19 190 PHE A O 1
ATOM 1509 N N . TYR A 1 191 ? -14.326 13.993 3.501 1.00 94.44 191 TYR A N 1
ATOM 1510 C CA . TYR A 1 191 ? -15.375 12.982 3.481 1.00 94.44 191 TYR A CA 1
ATOM 1511 C C . TYR A 1 191 ? -14.917 11.678 4.151 1.00 94.44 191 TYR A C 1
ATOM 1513 O O . TYR A 1 191 ? -15.562 11.195 5.080 1.00 94.44 191 TYR A O 1
ATOM 1521 N N . TYR A 1 192 ? -13.779 11.123 3.732 1.00 93.75 192 TYR A N 1
ATOM 1522 C CA . TYR A 1 192 ? -13.321 9.819 4.203 1.00 93.75 192 TYR A CA 1
ATOM 1523 C C . TYR A 1 192 ? -12.960 9.814 5.693 1.00 93.75 192 TYR A C 1
ATOM 1525 O O . TYR A 1 192 ? -13.251 8.843 6.381 1.00 93.75 192 TYR A O 1
ATOM 1533 N N . TRP A 1 193 ? -12.333 10.870 6.215 1.00 91.94 193 TRP A N 1
ATOM 1534 C CA . TRP A 1 193 ? -11.900 10.910 7.619 1.00 91.94 193 TRP A CA 1
ATOM 1535 C C . TRP A 1 193 ? -12.931 11.553 8.549 1.00 91.94 193 TRP A C 1
ATOM 1537 O O . TRP A 1 193 ? -12.994 11.188 9.720 1.00 91.94 193 TRP A O 1
ATOM 1547 N N . GLY A 1 194 ? -13.731 12.495 8.044 1.00 90.62 194 GLY A N 1
ATOM 1548 C CA . GLY A 1 194 ? -14.697 13.256 8.837 1.00 90.62 194 GLY A CA 1
ATOM 1549 C C . GLY A 1 194 ? -16.139 12.757 8.750 1.00 90.62 194 GLY A C 1
ATOM 1550 O O . GLY A 1 194 ? -16.882 12.926 9.712 1.00 90.62 194 GLY A O 1
ATOM 1551 N N . ALA A 1 195 ? -16.543 12.143 7.633 1.00 92.19 195 ALA A N 1
ATOM 1552 C CA . ALA A 1 195 ? -17.932 11.736 7.388 1.00 92.19 195 ALA A CA 1
ATOM 1553 C C . ALA A 1 195 ? -18.120 10.220 7.204 1.00 92.19 195 ALA A C 1
ATOM 1555 O O . ALA A 1 195 ? -19.249 9.733 7.264 1.00 92.19 195 ALA A O 1
ATOM 1556 N N . ASN A 1 196 ? -17.046 9.448 7.006 1.00 93.88 196 ASN A N 1
ATOM 1557 C CA . ASN A 1 196 ? -17.150 7.995 6.917 1.00 93.88 196 ASN A CA 1
ATOM 1558 C C . ASN A 1 196 ? -17.490 7.400 8.287 1.00 93.88 196 ASN A C 1
ATOM 1560 O O . ASN A 1 196 ? -16.663 7.381 9.204 1.00 93.88 196 ASN A O 1
ATOM 1564 N N . GLN A 1 197 ? -18.700 6.854 8.386 1.00 92.31 197 GLN A N 1
ATOM 1565 C CA . GLN A 1 197 ? -19.238 6.303 9.622 1.00 92.31 197 GLN A CA 1
ATOM 1566 C C . GLN A 1 197 ? -18.320 5.257 10.258 1.00 92.31 197 GLN A C 1
ATOM 1568 O O . GLN A 1 197 ? -18.135 5.264 11.471 1.00 92.31 197 GLN A O 1
ATOM 1573 N N . PHE A 1 198 ? -17.700 4.391 9.458 1.00 88.88 198 PHE A N 1
ATOM 1574 C CA . PHE A 1 198 ? -16.802 3.359 9.967 1.00 88.88 198 PHE A CA 1
ATOM 1575 C C . PHE A 1 198 ? -15.585 3.950 10.689 1.00 88.88 198 PHE A C 1
ATOM 1577 O O . PHE A 1 198 ? -15.188 3.462 11.744 1.00 88.88 198 PHE A O 1
ATOM 1584 N N . VAL A 1 199 ? -15.006 5.026 10.153 1.00 90.50 199 VAL A N 1
ATOM 1585 C CA . VAL A 1 199 ? -13.840 5.693 10.750 1.00 90.50 199 VAL A CA 1
ATOM 1586 C C . VAL A 1 199 ? -14.259 6.474 11.995 1.00 90.50 199 VAL A C 1
ATOM 1588 O O . VAL A 1 199 ? -13.647 6.331 13.057 1.00 90.50 199 VAL A O 1
ATOM 1591 N N . VAL A 1 200 ? -15.341 7.249 11.890 1.00 92.44 200 VAL A N 1
ATOM 1592 C CA . VAL A 1 200 ? -15.860 8.081 12.985 1.00 92.44 200 VAL A CA 1
ATOM 1593 C C . VAL A 1 200 ? -16.267 7.227 14.187 1.00 92.44 200 VAL A C 1
ATOM 1595 O O . VAL A 1 200 ? -15.918 7.554 15.320 1.00 92.44 200 VAL A O 1
ATOM 1598 N N . GLN A 1 201 ? -16.926 6.086 13.969 1.00 92.19 201 GLN A N 1
ATOM 1599 C CA . GLN A 1 201 ? -17.329 5.181 15.049 1.00 92.19 201 GLN A CA 1
ATOM 1600 C C . GLN A 1 201 ? -16.145 4.664 15.871 1.00 92.19 201 GLN A C 1
ATOM 1602 O O . GLN A 1 201 ? -16.264 4.524 17.086 1.00 92.19 201 GLN A O 1
ATOM 1607 N N . ARG A 1 202 ? -14.990 4.419 15.247 1.00 89.62 202 ARG A N 1
ATOM 1608 C CA . ARG A 1 202 ? -13.789 3.946 15.956 1.00 89.62 202 ARG A CA 1
ATOM 1609 C C . ARG A 1 202 ? -13.202 5.025 16.855 1.00 89.62 202 ARG A C 1
ATOM 1611 O O . ARG A 1 202 ? -12.757 4.714 17.955 1.00 89.62 202 ARG A O 1
ATOM 1618 N N . ALA A 1 203 ? -13.251 6.282 16.417 1.00 91.19 203 ALA A N 1
ATOM 1619 C CA . ALA A 1 203 ? -12.866 7.416 17.249 1.00 91.19 203 ALA A CA 1
ATOM 1620 C C . ALA A 1 203 ? -13.843 7.613 18.422 1.00 91.19 203 ALA A C 1
ATOM 1622 O O . ALA A 1 203 ? -13.407 7.835 19.549 1.00 91.19 203 ALA A O 1
ATOM 1623 N N . LEU A 1 204 ? -15.152 7.476 18.180 1.00 92.12 204 LEU A N 1
ATOM 1624 C CA . LEU A 1 204 ? -16.187 7.598 19.216 1.00 92.12 204 LEU A CA 1
ATOM 1625 C C . LEU A 1 204 ? -16.188 6.435 20.219 1.00 92.12 204 LEU A C 1
ATOM 1627 O O . LEU A 1 204 ? -16.624 6.612 21.352 1.00 92.12 204 LEU A O 1
ATOM 1631 N N . ALA A 1 205 ? -15.685 5.262 19.829 1.00 91.56 205 ALA A N 1
ATOM 1632 C CA . ALA A 1 205 ? -15.537 4.101 20.707 1.00 91.56 205 ALA A CA 1
ATOM 1633 C C . ALA A 1 205 ? -14.332 4.198 21.667 1.00 91.56 205 ALA A C 1
ATOM 1635 O O . ALA A 1 205 ? -14.115 3.293 22.478 1.00 91.56 205 ALA A O 1
ATOM 1636 N N . ALA A 1 206 ? -13.527 5.263 21.578 1.00 92.19 206 ALA A N 1
ATOM 1637 C CA . ALA A 1 206 ? -12.420 5.503 22.496 1.00 92.19 206 ALA A CA 1
ATOM 1638 C C . ALA A 1 206 ? -12.913 5.769 23.930 1.00 92.19 206 ALA A C 1
ATOM 1640 O O . ALA A 1 206 ? -14.011 6.275 24.154 1.00 92.19 206 ALA A O 1
ATOM 1641 N N . ARG A 1 207 ? -12.068 5.462 24.923 1.00 92.44 207 ARG A N 1
ATOM 1642 C CA . ARG A 1 207 ? -12.410 5.623 26.351 1.00 92.44 207 ARG A CA 1
ATOM 1643 C C . ARG A 1 207 ? -12.523 7.085 26.778 1.00 92.44 207 ARG A C 1
ATOM 1645 O O . ARG A 1 207 ? -13.242 7.396 27.722 1.00 92.44 207 ARG A O 1
ATOM 1652 N N . SER A 1 208 ? -11.789 7.967 26.109 1.00 96.62 208 SER A N 1
ATOM 1653 C CA . SER A 1 208 ? -11.784 9.399 26.369 1.00 96.62 208 SER A CA 1
ATOM 1654 C C . SER A 1 208 ? -11.483 10.180 25.091 1.00 96.62 208 SER A C 1
ATOM 1656 O O . SER A 1 208 ? -10.915 9.650 24.133 1.00 96.62 208 SER A O 1
ATOM 1658 N N . LEU A 1 209 ? -11.811 11.475 25.091 1.00 95.06 209 LEU A N 1
ATOM 1659 C CA . LEU A 1 209 ? -11.438 12.381 24.001 1.00 95.06 209 LEU A CA 1
ATOM 1660 C C . LEU A 1 209 ? -9.911 12.485 23.837 1.00 95.06 209 LEU A C 1
ATOM 1662 O O . LEU A 1 209 ? -9.420 12.631 22.719 1.00 95.06 209 LEU A O 1
ATOM 1666 N N . GLY A 1 210 ? -9.166 12.398 24.945 1.00 97.06 210 GLY A N 1
ATOM 1667 C CA . GLY A 1 210 ? -7.704 12.371 24.932 1.00 97.06 210 GLY A CA 1
ATOM 1668 C C . GLY A 1 210 ? -7.170 11.152 24.183 1.00 97.06 210 GLY A C 1
ATOM 1669 O O . GLY A 1 210 ? -6.352 11.307 23.279 1.00 97.06 210 GLY A O 1
ATOM 1670 N N . ASP A 1 211 ? -7.699 9.964 24.482 1.00 95.50 211 ASP A N 1
ATOM 1671 C CA . ASP A 1 211 ? -7.310 8.721 23.803 1.00 95.50 211 ASP A CA 1
ATOM 1672 C C . ASP A 1 211 ? -7.679 8.748 22.318 1.00 95.50 211 ASP A C 1
ATOM 1674 O O . ASP A 1 211 ? -6.873 8.350 21.477 1.00 95.50 211 ASP A O 1
ATOM 1678 N N . ALA A 1 212 ? -8.864 9.271 21.980 1.00 94.88 212 ALA A N 1
ATOM 1679 C CA . ALA A 1 212 ? -9.288 9.439 20.591 1.00 94.88 212 ALA A CA 1
ATOM 1680 C C . ALA A 1 212 ? -8.324 10.350 19.818 1.00 94.88 212 ALA A C 1
ATOM 1682 O O . ALA A 1 212 ? -7.868 9.998 18.730 1.00 94.88 212 ALA A O 1
ATOM 1683 N N . ARG A 1 213 ? -7.971 11.510 20.389 1.00 95.44 213 ARG A N 1
ATOM 1684 C CA . ARG A 1 213 ? -7.057 12.472 19.760 1.00 95.44 213 ARG A CA 1
ATOM 1685 C C . ARG A 1 213 ? -5.665 11.878 19.576 1.00 95.44 213 ARG A C 1
ATOM 1687 O O . ARG A 1 213 ? -5.114 11.980 18.483 1.00 95.44 213 ARG A O 1
ATOM 1694 N N . THR A 1 214 ? -5.115 11.251 20.614 1.00 96.31 214 THR A N 1
ATOM 1695 C CA . THR A 1 214 ? -3.803 10.598 20.543 1.00 96.31 214 THR A CA 1
ATOM 1696 C C . THR A 1 214 ? -3.810 9.496 19.488 1.00 96.31 214 THR A C 1
ATOM 1698 O O . THR A 1 214 ? -2.940 9.488 18.624 1.00 96.31 214 THR A O 1
ATOM 1701 N N . GLY A 1 215 ? -4.835 8.638 19.472 1.00 92.94 215 GLY A N 1
ATOM 1702 C CA . GLY A 1 215 ? -4.977 7.577 18.474 1.00 92.94 215 GLY A CA 1
ATOM 1703 C C . GLY A 1 215 ? -5.025 8.103 17.038 1.00 92.94 215 GLY A C 1
ATOM 1704 O O . GLY A 1 215 ? -4.318 7.585 16.176 1.00 92.94 215 GLY A O 1
ATOM 1705 N N . ILE A 1 216 ? -5.796 9.166 16.780 1.00 93.50 216 ILE A N 1
ATOM 1706 C CA . ILE A 1 216 ? -5.891 9.787 15.448 1.00 93.50 216 ILE A CA 1
ATOM 1707 C C . ILE A 1 216 ? -4.550 10.402 15.021 1.00 93.50 216 ILE A C 1
ATOM 1709 O O . ILE A 1 216 ? -4.127 10.198 13.884 1.00 93.50 216 ILE A O 1
ATOM 1713 N N . ILE A 1 217 ? -3.858 11.121 15.913 1.00 95.25 217 ILE A N 1
ATOM 1714 C CA . ILE A 1 217 ? -2.548 11.724 15.610 1.00 95.25 217 ILE A CA 1
ATOM 1715 C C . ILE A 1 217 ? -1.512 10.634 15.317 1.00 95.25 217 ILE A C 1
ATOM 1717 O O . ILE A 1 217 ? -0.792 10.722 14.324 1.00 95.25 217 ILE A O 1
ATOM 1721 N N . THR A 1 218 ? -1.464 9.580 16.135 1.00 93.62 218 THR A N 1
ATOM 1722 C CA . THR A 1 218 ? -0.565 8.440 15.926 1.00 93.62 218 THR A CA 1
ATOM 1723 C C . THR A 1 218 ? -0.859 7.729 14.603 1.00 93.62 218 THR A C 1
ATOM 1725 O O . THR A 1 218 ? 0.070 7.438 13.852 1.00 93.62 218 THR A O 1
ATOM 1728 N N . ALA A 1 219 ? -2.131 7.504 14.263 1.00 90.88 219 ALA A N 1
ATOM 1729 C CA . ALA A 1 219 ? -2.515 6.924 12.976 1.00 90.88 219 ALA A CA 1
ATOM 1730 C C . ALA A 1 219 ? -2.096 7.817 11.794 1.00 90.88 219 ALA A C 1
ATOM 1732 O O . ALA A 1 219 ? -1.565 7.320 10.800 1.00 90.88 219 ALA A O 1
ATOM 1733 N N . GLY A 1 220 ? -2.278 9.136 11.919 1.00 92.44 220 GLY A N 1
ATOM 1734 C CA . GLY A 1 220 ? -1.817 10.116 10.937 1.00 92.44 220 GLY A CA 1
ATOM 1735 C C . GLY A 1 220 ? -0.302 10.071 10.733 1.00 92.44 220 GLY A C 1
ATOM 1736 O O . GLY A 1 220 ? 0.154 10.068 9.593 1.00 92.44 220 GLY A O 1
ATOM 1737 N N . PHE A 1 221 ? 0.470 9.949 11.815 1.00 93.12 221 PHE A N 1
ATOM 1738 C CA . PHE A 1 221 ? 1.924 9.806 11.748 1.00 93.12 221 PHE A CA 1
ATOM 1739 C C . PHE A 1 221 ? 2.347 8.535 10.997 1.00 93.12 221 PHE A C 1
ATOM 1741 O O . PHE A 1 221 ? 3.131 8.621 10.055 1.00 93.12 221 PHE A O 1
ATOM 1748 N N . PHE A 1 222 ? 1.786 7.367 11.335 1.00 90.19 222 PHE A N 1
ATOM 1749 C CA . PHE A 1 222 ? 2.093 6.122 10.616 1.00 90.19 222 PHE A CA 1
ATOM 1750 C C . PHE A 1 222 ? 1.698 6.182 9.138 1.00 90.19 222 PHE A C 1
ATOM 1752 O O . PHE A 1 222 ? 2.398 5.632 8.287 1.00 90.19 222 PHE A O 1
ATOM 1759 N N . LYS A 1 223 ? 0.619 6.896 8.804 1.00 90.06 223 LYS A N 1
ATOM 1760 C CA . LYS A 1 223 ? 0.193 7.086 7.416 1.00 90.06 223 LYS A CA 1
ATOM 1761 C C . LYS A 1 223 ? 1.232 7.837 6.570 1.00 90.06 223 LYS A C 1
ATOM 1763 O O . LYS A 1 223 ? 1.310 7.576 5.371 1.00 90.06 223 LYS A O 1
ATOM 1768 N N . LEU A 1 224 ? 2.071 8.689 7.168 1.00 91.56 224 LEU A N 1
ATOM 1769 C CA . LEU A 1 224 ? 3.168 9.363 6.457 1.00 91.56 224 LEU A CA 1
ATOM 1770 C C . LEU A 1 224 ? 4.261 8.396 5.978 1.00 91.56 224 LEU A C 1
ATOM 1772 O O . LEU A 1 224 ? 5.001 8.737 5.061 1.00 91.56 224 LEU A O 1
ATOM 1776 N N . LEU A 1 225 ? 4.355 7.193 6.554 1.00 90.50 225 LEU A N 1
ATOM 1777 C CA . LEU A 1 225 ? 5.328 6.177 6.139 1.00 90.50 225 LEU A CA 1
ATOM 1778 C C . LEU A 1 225 ? 4.862 5.368 4.921 1.00 90.50 225 LEU A C 1
ATOM 1780 O O . LEU A 1 225 ? 5.689 4.792 4.214 1.00 90.50 225 LEU A O 1
ATOM 1784 N N . ILE A 1 226 ? 3.551 5.336 4.652 1.00 89.75 226 ILE A N 1
ATOM 1785 C CA . ILE A 1 226 ? 2.965 4.516 3.583 1.00 89.75 226 ILE A CA 1
ATOM 1786 C C . ILE A 1 226 ? 3.560 4.841 2.202 1.00 89.75 226 ILE A C 1
ATOM 1788 O O . ILE A 1 226 ? 3.902 3.890 1.504 1.00 89.75 226 ILE A O 1
ATOM 1792 N N . PRO A 1 227 ? 3.755 6.109 1.786 1.00 89.75 227 PRO A N 1
ATOM 1793 C CA . PRO A 1 227 ? 4.389 6.410 0.502 1.00 89.75 227 PRO A CA 1
ATOM 1794 C C . PRO A 1 227 ? 5.793 5.809 0.355 1.00 89.75 227 PRO A C 1
ATOM 1796 O O . PRO A 1 227 ? 6.115 5.249 -0.686 1.00 89.75 227 PRO A O 1
ATOM 1799 N N . PHE A 1 228 ? 6.618 5.853 1.401 1.00 89.50 228 PHE A N 1
ATOM 1800 C CA . PHE A 1 228 ? 7.991 5.346 1.330 1.00 89.50 228 PHE A CA 1
ATOM 1801 C C . PHE A 1 228 ? 8.039 3.822 1.227 1.00 89.50 228 PHE A C 1
ATOM 1803 O O . PHE A 1 228 ? 8.813 3.281 0.443 1.00 89.50 228 PHE A O 1
ATOM 1810 N N . VAL A 1 229 ? 7.184 3.129 1.983 1.00 90.44 229 VAL A N 1
ATOM 1811 C CA . VAL A 1 229 ? 7.154 1.663 1.980 1.00 90.44 229 VAL A CA 1
ATOM 1812 C C . VAL A 1 229 ? 6.371 1.138 0.781 1.00 90.44 229 VAL A C 1
ATOM 1814 O O . VAL A 1 229 ? 6.889 0.335 0.023 1.00 90.44 229 VAL A O 1
ATOM 1817 N N . SER A 1 230 ? 5.136 1.587 0.569 1.00 91.12 230 SER A N 1
ATOM 1818 C CA . SER A 1 230 ? 4.255 1.038 -0.467 1.00 91.12 230 SER A CA 1
ATOM 1819 C C . SER A 1 230 ? 4.558 1.607 -1.854 1.00 91.12 230 SER A C 1
ATOM 1821 O O . SER A 1 230 ? 4.863 0.841 -2.767 1.00 91.12 230 SER A O 1
ATOM 1823 N N . ILE A 1 231 ? 4.525 2.935 -2.019 1.00 91.50 231 ILE A N 1
ATOM 1824 C CA . ILE A 1 231 ? 4.735 3.565 -3.336 1.00 91.50 231 ILE A CA 1
ATOM 1825 C C . ILE A 1 231 ? 6.191 3.389 -3.769 1.00 91.50 231 ILE A C 1
ATOM 1827 O O . ILE A 1 231 ? 6.445 2.989 -4.901 1.00 91.50 231 ILE A O 1
ATOM 1831 N N . GLY A 1 232 ? 7.140 3.599 -2.854 1.00 92.69 232 GLY A N 1
ATOM 1832 C CA . GLY A 1 232 ? 8.561 3.368 -3.104 1.00 92.69 232 GLY A CA 1
ATOM 1833 C C . GLY A 1 232 ? 8.863 1.941 -3.566 1.00 92.69 232 GLY A C 1
ATOM 1834 O O . GLY A 1 232 ? 9.523 1.756 -4.585 1.00 92.69 232 GLY A O 1
ATOM 1835 N N . THR A 1 233 ? 8.303 0.929 -2.896 1.00 93.31 233 THR A N 1
ATOM 1836 C CA . THR A 1 233 ? 8.436 -0.471 -3.341 1.00 93.31 233 THR A CA 1
ATOM 1837 C C . THR A 1 233 ? 7.783 -0.705 -4.702 1.00 93.31 233 THR A C 1
ATOM 1839 O O . THR A 1 233 ? 8.331 -1.440 -5.514 1.00 93.31 233 THR A O 1
ATOM 1842 N N . GLY A 1 234 ? 6.653 -0.059 -5.003 1.00 92.31 234 GLY A N 1
ATOM 1843 C CA . GLY A 1 234 ? 6.021 -0.132 -6.325 1.00 92.31 234 GLY A CA 1
ATOM 1844 C C . GLY A 1 234 ? 6.886 0.455 -7.447 1.00 92.31 234 GLY A C 1
ATOM 1845 O O . GLY A 1 234 ? 6.990 -0.137 -8.520 1.00 92.31 234 GLY A O 1
ATOM 1846 N N . ILE A 1 235 ? 7.560 1.581 -7.196 1.00 91.88 235 ILE A N 1
ATOM 1847 C CA . ILE A 1 235 ? 8.508 2.188 -8.146 1.00 91.88 235 ILE A CA 1
ATOM 1848 C C . ILE A 1 235 ? 9.736 1.286 -8.323 1.00 91.88 235 ILE A C 1
ATOM 1850 O O . ILE A 1 235 ? 10.151 1.027 -9.453 1.00 91.88 235 ILE A O 1
ATOM 1854 N N . ALA A 1 236 ? 10.283 0.747 -7.230 1.00 91.62 236 ALA A N 1
ATOM 1855 C CA . ALA A 1 236 ? 11.373 -0.224 -7.290 1.00 91.62 236 ALA A CA 1
ATOM 1856 C C . ALA A 1 236 ? 10.974 -1.470 -8.095 1.00 91.62 236 ALA A C 1
ATOM 1858 O O . ALA A 1 236 ? 11.732 -1.913 -8.953 1.00 91.62 236 ALA A O 1
ATOM 1859 N N . ALA A 1 237 ? 9.760 -1.986 -7.888 1.00 90.25 237 ALA A N 1
ATOM 1860 C CA . ALA A 1 237 ? 9.211 -3.111 -8.638 1.00 90.25 237 ALA A CA 1
ATOM 1861 C C . ALA A 1 237 ? 9.086 -2.808 -10.131 1.00 90.25 237 ALA A C 1
ATOM 1863 O O . ALA A 1 237 ? 9.422 -3.654 -10.957 1.00 90.25 237 ALA A O 1
ATOM 1864 N N . TYR A 1 238 ? 8.645 -1.599 -10.491 1.00 87.81 238 TYR A N 1
ATOM 1865 C CA . TYR A 1 238 ? 8.599 -1.169 -11.884 1.00 87.81 238 TYR A CA 1
ATOM 1866 C C . TYR A 1 238 ? 9.985 -1.277 -12.536 1.00 87.81 238 TYR A C 1
ATOM 1868 O O . TYR A 1 238 ? 10.124 -1.960 -13.550 1.00 87.81 238 TYR A O 1
ATOM 1876 N N . TYR A 1 239 ? 11.021 -0.680 -11.939 1.00 86.31 239 TYR A N 1
ATOM 1877 C CA . TYR A 1 239 ? 12.377 -0.745 -12.497 1.00 86.31 239 TYR A CA 1
ATOM 1878 C C . TYR A 1 239 ? 12.966 -2.158 -12.471 1.00 86.31 239 TYR A C 1
ATOM 1880 O O . TYR A 1 239 ? 13.623 -2.553 -13.431 1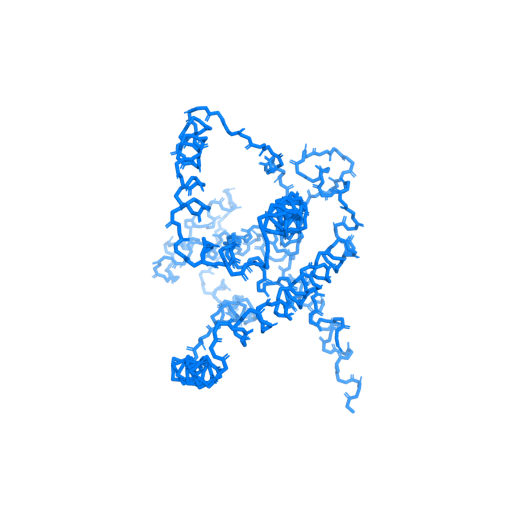.00 86.31 239 TYR A O 1
ATOM 1888 N N . LEU A 1 240 ? 12.681 -2.939 -11.428 1.00 84.69 240 LEU A N 1
ATOM 1889 C CA . LEU A 1 240 ? 13.097 -4.335 -11.313 1.00 84.69 240 LEU A CA 1
ATOM 1890 C C . LEU A 1 240 ? 12.530 -5.174 -12.463 1.00 84.69 240 LEU A C 1
ATOM 1892 O O . LEU A 1 240 ? 13.272 -5.850 -13.173 1.00 84.69 240 LEU A O 1
ATOM 1896 N N . PHE A 1 241 ? 11.216 -5.114 -12.685 1.00 81.00 241 PHE A N 1
ATOM 1897 C CA . PHE A 1 241 ? 10.567 -5.922 -13.714 1.00 81.00 241 PHE A CA 1
ATOM 1898 C C . PHE A 1 241 ? 10.861 -5.437 -15.126 1.00 81.00 241 PHE A C 1
ATOM 1900 O O . PHE A 1 241 ? 10.957 -6.267 -16.021 1.00 81.00 241 PHE A O 1
ATOM 1907 N N . GLN A 1 242 ?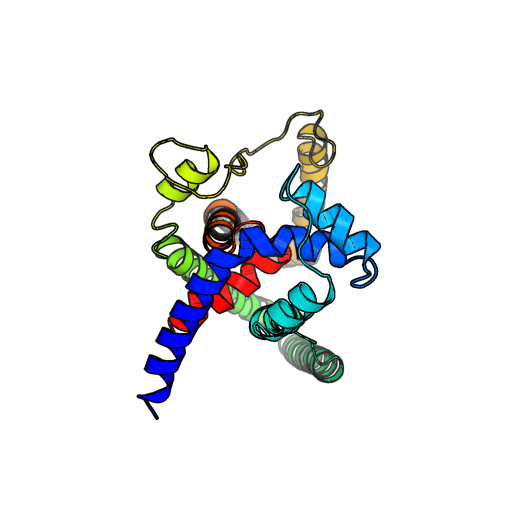 11.066 -4.138 -15.343 1.00 76.19 242 GLN A N 1
ATOM 1908 C CA . GLN A 1 242 ? 11.513 -3.645 -16.647 1.00 76.19 242 GLN A CA 1
ATOM 1909 C C . GLN A 1 242 ? 12.942 -4.102 -16.982 1.00 76.19 242 GLN A C 1
ATOM 1911 O O . GLN A 1 242 ? 13.241 -4.337 -18.147 1.00 76.19 242 GLN A O 1
ATOM 1916 N N . GLN A 1 243 ? 13.814 -4.285 -15.985 1.00 72.44 243 GLN A N 1
ATOM 1917 C CA . GLN A 1 243 ? 15.137 -4.884 -16.198 1.00 72.44 243 GLN A CA 1
ATOM 1918 C C . GLN A 1 243 ? 15.065 -6.400 -16.427 1.00 72.44 243 GLN A C 1
ATOM 1920 O O . GLN A 1 243 ? 15.794 -6.929 -17.260 1.00 72.44 243 GLN A O 1
ATOM 1925 N N . LEU A 1 244 ? 14.183 -7.099 -15.705 1.00 71.94 244 LEU A N 1
ATOM 1926 C CA . LEU A 1 244 ? 13.977 -8.546 -15.848 1.00 71.94 244 LEU A CA 1
ATOM 1927 C C . LEU A 1 244 ? 13.204 -8.938 -17.113 1.00 71.94 244 LEU A C 1
ATOM 1929 O O . LEU A 1 244 ? 13.294 -10.084 -17.546 1.00 71.94 244 LEU A O 1
ATOM 1933 N N . MET A 1 245 ? 12.379 -8.037 -17.644 1.00 70.75 245 MET A N 1
ATOM 1934 C CA . MET A 1 245 ? 11.497 -8.262 -18.791 1.00 70.75 245 MET A CA 1
ATOM 1935 C C . MET A 1 245 ? 11.408 -6.984 -19.647 1.00 70.75 245 MET A C 1
ATOM 1937 O O . MET A 1 245 ? 10.372 -6.307 -19.647 1.00 70.75 245 MET A O 1
ATOM 1941 N N . PRO A 1 246 ? 12.480 -6.627 -20.380 1.00 63.31 246 PRO A N 1
ATOM 1942 C CA . PRO A 1 246 ? 12.519 -5.393 -21.159 1.00 63.31 246 PRO A CA 1
ATOM 1943 C C . PRO A 1 246 ? 11.379 -5.323 -22.182 1.00 63.31 246 PRO A C 1
ATOM 1945 O O . PRO A 1 246 ? 11.141 -6.276 -22.917 1.00 63.31 246 PRO A O 1
ATOM 1948 N N . GLY A 1 247 ? 10.663 -4.197 -22.234 1.00 57.75 247 GLY A N 1
ATOM 1949 C CA . GLY A 1 247 ? 9.602 -3.943 -23.221 1.00 57.75 247 GLY A CA 1
ATOM 1950 C C . GLY A 1 247 ? 8.203 -4.444 -22.836 1.00 57.75 247 GLY A C 1
ATOM 1951 O O . GLY A 1 247 ? 7.202 -3.985 -23.413 1.00 57.75 247 GLY A O 1
ATOM 1952 N N . VAL A 1 248 ? 8.091 -5.279 -21.795 1.00 63.66 248 VAL A N 1
ATOM 1953 C CA . VAL A 1 248 ? 6.797 -5.740 -21.279 1.00 63.66 248 VAL A CA 1
ATOM 1954 C C . VAL A 1 248 ? 6.076 -4.588 -20.591 1.00 63.66 248 VAL A C 1
ATOM 1956 O O . VAL A 1 248 ? 6.573 -3.997 -19.632 1.00 63.66 248 VAL A O 1
ATOM 1959 N N . LYS A 1 249 ? 4.859 -4.276 -21.048 1.00 64.38 249 LYS A N 1
ATOM 1960 C CA . LYS A 1 249 ? 3.984 -3.352 -20.320 1.00 64.38 249 LYS A CA 1
ATOM 1961 C C . LYS A 1 249 ? 3.501 -4.035 -19.043 1.00 64.38 249 LYS A C 1
ATOM 1963 O O . LYS A 1 249 ? 2.779 -5.027 -19.110 1.00 64.38 249 LYS A O 1
ATOM 1968 N N . LEU A 1 250 ? 3.932 -3.495 -17.908 1.00 66.56 250 LEU A N 1
ATOM 1969 C CA . LEU A 1 250 ? 3.461 -3.882 -16.587 1.00 66.56 250 LEU A CA 1
ATOM 1970 C C . LEU A 1 250 ? 2.253 -3.018 -16.231 1.00 66.56 250 LEU A C 1
ATOM 1972 O O . LEU A 1 250 ? 2.394 -1.797 -16.124 1.00 66.56 250 LEU A O 1
ATOM 1976 N N . ASP A 1 251 ? 1.093 -3.633 -16.034 1.00 74.44 251 ASP A N 1
ATOM 1977 C CA . ASP A 1 251 ? -0.045 -2.923 -15.456 1.00 74.44 251 ASP A CA 1
ATOM 1978 C C . ASP A 1 251 ? 0.229 -2.668 -13.972 1.00 74.44 251 ASP A C 1
ATOM 1980 O O . ASP A 1 251 ? 0.724 -3.553 -13.265 1.00 74.44 251 ASP A O 1
ATOM 1984 N N . ALA A 1 252 ? -0.093 -1.465 -13.489 1.00 75.69 252 ALA A N 1
ATOM 1985 C CA . ALA A 1 252 ? 0.236 -1.038 -12.127 1.00 75.69 252 ALA A CA 1
ATOM 1986 C C . ALA A 1 252 ? -0.303 -2.007 -11.057 1.00 75.69 252 ALA A C 1
ATOM 1988 O O . ALA A 1 252 ? 0.406 -2.346 -10.110 1.00 75.69 252 ALA A O 1
ATOM 1989 N N . ASP A 1 253 ? -1.510 -2.537 -11.266 1.00 76.56 253 ASP A N 1
ATOM 1990 C CA . ASP A 1 253 ? -2.182 -3.445 -10.328 1.00 76.56 253 ASP A CA 1
ATOM 1991 C C . ASP A 1 253 ? -1.517 -4.829 -10.234 1.00 76.56 253 ASP A C 1
ATOM 1993 O O . ASP A 1 253 ? -1.708 -5.565 -9.265 1.00 76.56 253 ASP A O 1
ATOM 1997 N N . THR A 1 254 ? -0.695 -5.191 -11.221 1.00 78.44 254 THR A N 1
ATOM 1998 C CA . THR A 1 254 ? -0.022 -6.498 -11.276 1.00 78.44 254 THR A CA 1
ATOM 1999 C C . THR A 1 254 ? 1.345 -6.502 -10.591 1.00 78.44 254 THR A C 1
ATOM 2001 O O . THR A 1 254 ? 1.900 -7.573 -10.336 1.00 78.44 254 THR A O 1
ATOM 2004 N N . ALA A 1 255 ? 1.873 -5.327 -10.227 1.00 83.75 255 ALA A N 1
ATOM 2005 C CA . ALA A 1 255 ? 3.199 -5.191 -9.630 1.00 83.75 255 ALA A CA 1
ATOM 2006 C C . ALA A 1 255 ? 3.332 -5.973 -8.312 1.00 83.75 255 ALA A C 1
ATOM 2008 O O . ALA A 1 255 ? 4.294 -6.718 -8.132 1.00 83.75 255 ALA A O 1
ATOM 2009 N N . PHE A 1 256 ? 2.351 -5.858 -7.411 1.00 85.06 256 PHE A N 1
ATOM 2010 C CA . PHE A 1 256 ? 2.392 -6.549 -6.119 1.00 85.06 256 PHE A CA 1
ATOM 2011 C C . PHE A 1 256 ? 2.313 -8.084 -6.251 1.00 85.06 256 PHE A C 1
ATOM 2013 O O . PHE A 1 256 ? 3.187 -8.759 -5.703 1.00 85.06 256 PHE A O 1
ATOM 2020 N N . PRO A 1 257 ? 1.356 -8.671 -7.004 1.00 81.88 257 PRO A N 1
ATOM 2021 C CA . PRO A 1 257 ? 1.353 -10.111 -7.268 1.00 81.88 257 PRO A CA 1
ATOM 2022 C C . PRO A 1 257 ? 2.664 -10.634 -7.868 1.00 81.88 257 PRO A C 1
ATOM 2024 O O . PRO A 1 257 ? 3.128 -11.710 -7.489 1.00 81.88 257 PRO A O 1
ATOM 2027 N N . MET A 1 258 ? 3.291 -9.873 -8.770 1.00 76.69 258 MET A N 1
ATOM 2028 C CA . MET A 1 258 ? 4.577 -10.266 -9.348 1.00 76.69 258 MET A CA 1
ATOM 2029 C C . MET A 1 258 ? 5.720 -10.209 -8.341 1.00 76.69 258 MET A C 1
ATOM 2031 O O . MET A 1 258 ? 6.524 -11.135 -8.321 1.00 76.69 258 MET A O 1
ATOM 2035 N N . LEU A 1 259 ? 5.783 -9.201 -7.464 1.00 84.12 259 LEU A N 1
ATOM 2036 C CA . LEU A 1 259 ? 6.762 -9.194 -6.368 1.00 84.12 259 LEU A CA 1
ATOM 2037 C C . LEU A 1 259 ? 6.613 -10.435 -5.485 1.00 84.12 259 LEU A C 1
ATOM 2039 O O . LEU A 1 259 ? 7.602 -11.083 -5.148 1.00 84.12 259 LEU A O 1
ATOM 2043 N N . MET A 1 260 ? 5.377 -10.804 -5.149 1.00 80.56 260 MET A N 1
ATOM 2044 C CA . MET A 1 260 ? 5.128 -11.996 -4.342 1.00 80.56 260 MET A CA 1
ATOM 2045 C C . MET A 1 260 ? 5.636 -13.268 -5.028 1.00 80.56 260 MET A C 1
ATOM 2047 O O . MET A 1 260 ? 6.267 -14.093 -4.374 1.00 80.56 260 MET A O 1
ATOM 2051 N N . ARG A 1 261 ? 5.401 -13.417 -6.337 1.00 77.38 261 ARG A N 1
ATOM 2052 C CA . ARG A 1 261 ? 5.799 -14.612 -7.095 1.00 77.38 261 ARG A CA 1
ATOM 2053 C C . ARG A 1 261 ? 7.297 -14.680 -7.387 1.00 77.38 261 ARG A C 1
ATOM 2055 O O . ARG A 1 261 ? 7.887 -15.743 -7.263 1.00 77.38 261 ARG A O 1
ATOM 2062 N N . GLU A 1 262 ? 7.891 -13.572 -7.811 1.00 74.69 262 GLU A N 1
ATOM 2063 C CA . GLU A 1 262 ? 9.246 -13.552 -8.377 1.00 74.69 262 GLU A CA 1
ATOM 2064 C C . GLU A 1 262 ? 10.317 -13.163 -7.355 1.00 74.69 262 GLU A C 1
ATOM 2066 O O . GLU A 1 262 ? 11.482 -13.493 -7.545 1.00 74.69 262 GLU A O 1
ATOM 2071 N N . VAL A 1 263 ? 9.943 -12.461 -6.280 1.00 78.31 263 VAL A N 1
ATOM 2072 C CA . VAL A 1 263 ? 10.897 -11.934 -5.291 1.00 78.31 263 VAL A CA 1
ATOM 2073 C C . VAL A 1 263 ? 10.720 -12.602 -3.932 1.00 78.31 263 VAL A C 1
ATOM 2075 O O . VAL A 1 263 ? 11.705 -12.982 -3.310 1.00 78.31 263 VAL A O 1
ATOM 2078 N N . VAL A 1 264 ? 9.481 -12.762 -3.457 1.00 77.06 264 VAL A N 1
ATOM 2079 C CA . VAL A 1 264 ? 9.221 -13.294 -2.107 1.00 77.06 264 VAL A CA 1
ATOM 2080 C C . VAL A 1 264 ? 9.166 -14.821 -2.085 1.00 77.06 264 VAL A C 1
ATOM 2082 O O . VAL A 1 264 ? 9.804 -15.430 -1.233 1.00 77.06 264 VAL A O 1
ATOM 2085 N N . ALA A 1 265 ? 8.431 -15.453 -3.005 1.00 74.56 265 ALA A N 1
ATOM 2086 C CA . ALA A 1 265 ? 8.270 -16.909 -3.023 1.00 74.56 265 ALA A CA 1
ATOM 2087 C C . ALA A 1 265 ? 9.593 -17.698 -3.125 1.00 74.56 265 ALA A C 1
ATOM 2089 O O . ALA A 1 265 ? 9.701 -18.702 -2.433 1.00 74.56 265 ALA A O 1
ATOM 2090 N N . PRO A 1 266 ? 10.619 -17.267 -3.890 1.00 68.19 266 PRO A N 1
ATOM 2091 C CA . PRO A 1 266 ? 11.900 -17.982 -3.953 1.00 68.19 266 PRO A CA 1
ATOM 2092 C C . PRO A 1 266 ? 12.729 -17.955 -2.658 1.00 68.19 266 PRO A C 1
ATOM 2094 O O . PRO A 1 266 ? 13.735 -18.658 -2.572 1.00 68.19 266 PRO A O 1
ATOM 2097 N N . LEU A 1 267 ? 12.360 -17.113 -1.684 1.00 61.03 267 LEU A N 1
ATOM 2098 C CA . LEU A 1 267 ? 13.053 -16.974 -0.398 1.00 61.03 267 LEU A CA 1
ATOM 2099 C C . LEU A 1 267 ? 12.445 -17.852 0.712 1.00 61.03 267 LEU A C 1
ATOM 2101 O O . LEU A 1 267 ? 13.037 -17.938 1.791 1.00 61.03 267 LEU A O 1
ATOM 2105 N N . LEU A 1 268 ? 11.272 -18.450 0.465 1.00 51.94 268 LEU A N 1
ATOM 2106 C CA . LEU A 1 268 ? 10.549 -19.364 1.360 1.00 51.94 268 LEU A CA 1
ATOM 2107 C C . LEU A 1 268 ? 10.822 -20.824 0.980 1.00 51.94 268 LEU A C 1
ATOM 2109 O O . LEU A 1 268 ? 10.940 -21.638 1.923 1.00 51.94 268 LEU A O 1
#

Organism: NCBI:txid408172